Protein AF-A0A960VJ20-F1 (afdb_monomer_lite)

Foldseek 3Di:
DVVCLVCLVVCLVVVPDLVVVLVLLVCLQVLPQVCQVVLLSQQQDFDCSNCSNCPCCLQPPLLLSNLSNCPLPLVSLLVQLLPARGDLSSNLSSLSNVLLCCLQVVDPLVVSLVSLLVCLVPSPDLAADVSLQSSLVSCLLSLPVVCLVSNVVNVVSVSYDVVSPNVVNSVVSNPDDNVVSSVVSNVPSDHSNDSVVVCVVVDDDPPPPDDD

Sequence (212 aa):
LSEATKRIYDIIEYDNYQGHLYAMYLLAQFREPKSYPLLIELISFPGEIPHAILGDVLTEDLSRILASVCDYNLEPIKKLIETPHLNEYVRGAAQTAIVILVGSSLLPRSYAIDYFGSLFNGKLERCPSFAWDNLISSCCDLYPDELLLEIHQVFKENLVDPTFISFEDVKAILNEKKESHLFRLHQTAELIDDTVTEMEKWLPSSPSILSD

Radius of gyration: 18.24 Å; chains: 1; bounding box: 42×56×44 Å

Secondary structure (DSSP, 8-state):
-HHHHHTHHHHHH-TT--HHHHHHHHHHHTT-TTHHHHHHHHHT-STTHHHHHHTTHHHHTHHHHHHHHSTT--HHHHHHHH-TTS-HHHHHHHHHHHHHHHHTTSS-HHHHHHHHHHIIIIIS-SS-SHHHHHHHHHHHHT--GGGHHHHHHHHHTT-S-TTTS-HHHHHHHHTS-HHHHHHHHHHH---S--HHHHHHTTS---------

pLDDT: mean 91.68, std 11.79, range [44.97, 98.81]

Structure (mmCIF, N/CA/C/O backbone):
data_AF-A0A960VJ20-F1
#
_entry.id   AF-A0A960VJ20-F1
#
loop_
_atom_site.group_PDB
_atom_site.id
_atom_site.type_symbol
_atom_site.label_atom_id
_atom_site.label_alt_id
_atom_site.label_comp_id
_atom_site.label_asym_id
_atom_site.label_entity_id
_atom_site.label_seq_id
_atom_site.pdbx_PDB_ins_code
_atom_site.Cartn_x
_atom_site.Cartn_y
_atom_site.Cartn_z
_atom_site.occupancy
_atom_site.B_iso_or_equiv
_atom_site.auth_seq_id
_atom_site.auth_comp_id
_atom_site.auth_asym_id
_atom_site.auth_atom_id
_atom_site.pdbx_PDB_model_num
ATOM 1 N N . LEU A 1 1 ? 8.672 -1.872 -19.635 1.00 79.94 1 LEU A N 1
ATOM 2 C CA . LEU A 1 1 ? 8.775 -2.817 -18.498 1.00 79.94 1 LEU A CA 1
ATOM 3 C C . LEU A 1 1 ? 9.416 -4.148 -18.887 1.00 79.94 1 LEU A C 1
ATOM 5 O O . LEU A 1 1 ? 10.461 -4.428 -18.336 1.00 79.94 1 LEU A O 1
ATOM 9 N N . SER A 1 2 ? 8.914 -4.911 -19.873 1.00 79.56 2 SER A N 1
ATOM 10 C CA . SER A 1 2 ? 9.527 -6.211 -20.255 1.00 79.56 2 SER A CA 1
ATOM 11 C C . SER A 1 2 ? 11.036 -6.152 -20.557 1.00 79.56 2 SER A C 1
ATOM 13 O O . SER A 1 2 ? 11.778 -7.042 -20.157 1.00 79.56 2 SER A O 1
ATOM 15 N N . GLU A 1 3 ? 11.503 -5.095 -21.229 1.00 80.50 3 GLU A N 1
ATOM 16 C CA . GLU A 1 3 ? 12.938 -4.895 -21.477 1.00 80.50 3 GLU A CA 1
ATOM 17 C C . GLU A 1 3 ? 13.723 -4.602 -20.190 1.00 80.50 3 GLU A C 1
ATOM 19 O O . GLU A 1 3 ? 14.829 -5.100 -20.018 1.00 80.50 3 GLU A O 1
ATOM 24 N N . ALA A 1 4 ? 13.127 -3.849 -19.260 1.00 79.50 4 ALA A N 1
ATOM 25 C CA . ALA A 1 4 ? 13.749 -3.524 -17.980 1.00 79.50 4 ALA A CA 1
ATOM 26 C C . ALA A 1 4 ? 13.962 -4.784 -17.133 1.00 79.50 4 ALA A C 1
ATOM 28 O O . ALA A 1 4 ? 15.049 -4.991 -16.606 1.00 79.50 4 ALA A O 1
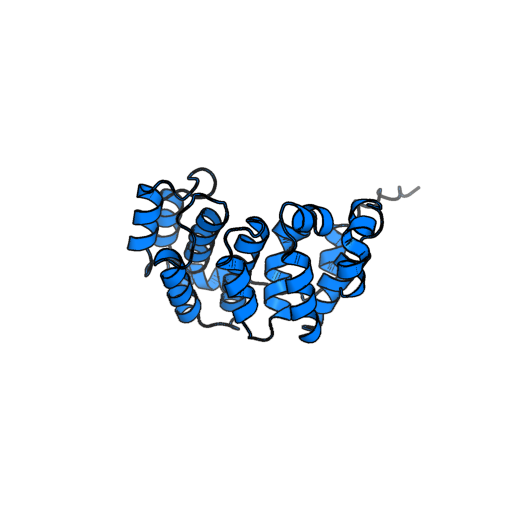ATOM 29 N N . THR A 1 5 ? 12.974 -5.683 -17.106 1.00 80.12 5 THR A N 1
ATOM 30 C CA . THR A 1 5 ? 13.088 -6.984 -16.435 1.00 80.12 5 THR A CA 1
ATOM 31 C C . THR A 1 5 ? 14.268 -7.809 -16.969 1.00 80.12 5 THR A C 1
ATOM 33 O O . THR A 1 5 ? 14.975 -8.458 -16.203 1.00 80.12 5 THR A O 1
ATOM 36 N N . LYS A 1 6 ? 14.522 -7.776 -18.285 1.00 83.00 6 LYS A N 1
ATOM 37 C CA . LYS A 1 6 ? 15.614 -8.538 -18.922 1.00 83.00 6 LYS A CA 1
ATOM 38 C C . LYS A 1 6 ? 16.994 -7.914 -18.724 1.00 83.00 6 LYS A C 1
ATOM 40 O O . LYS A 1 6 ? 17.993 -8.613 -18.871 1.00 83.00 6 LYS A O 1
ATOM 45 N N . ARG A 1 7 ? 17.052 -6.616 -18.431 1.00 82.50 7 ARG A N 1
ATOM 46 C CA . ARG A 1 7 ? 18.282 -5.812 -18.383 1.00 82.50 7 ARG A CA 1
ATOM 47 C C . ARG A 1 7 ? 18.544 -5.236 -16.996 1.00 82.50 7 ARG A C 1
ATOM 49 O O . ARG A 1 7 ? 19.117 -4.162 -16.869 1.00 82.50 7 ARG A O 1
ATOM 56 N N . ILE A 1 8 ? 18.120 -5.948 -15.954 1.00 80.50 8 ILE A N 1
ATOM 57 C CA . ILE A 1 8 ? 18.138 -5.425 -14.587 1.00 80.50 8 ILE A CA 1
ATOM 58 C C . ILE A 1 8 ? 19.549 -5.044 -14.121 1.00 80.50 8 ILE A C 1
ATOM 60 O O . ILE A 1 8 ? 19.732 -3.989 -13.528 1.00 80.50 8 ILE A O 1
ATOM 64 N N . TYR A 1 9 ? 20.556 -5.850 -14.468 1.00 78.75 9 TYR A N 1
ATOM 65 C CA . TYR A 1 9 ? 21.951 -5.571 -14.127 1.00 78.75 9 TYR A CA 1
ATOM 66 C C . TYR A 1 9 ? 22.506 -4.367 -14.891 1.00 78.75 9 TYR A C 1
ATOM 68 O O . TYR A 1 9 ? 23.187 -3.551 -14.285 1.00 78.75 9 TYR A O 1
ATOM 76 N N . ASP A 1 10 ? 22.141 -4.195 -16.167 1.00 75.50 10 ASP A N 1
ATOM 77 C CA . ASP A 1 10 ? 22.529 -3.011 -16.942 1.00 75.50 10 ASP A CA 1
ATOM 78 C C . ASP A 1 10 ? 21.927 -1.734 -16.340 1.00 75.50 10 ASP A C 1
ATOM 80 O O . ASP A 1 10 ? 22.584 -0.704 -16.309 1.00 75.50 10 ASP A O 1
ATOM 84 N N . ILE A 1 11 ? 20.672 -1.779 -15.880 1.00 77.25 11 ILE A N 1
ATOM 85 C CA . ILE A 1 11 ? 20.010 -0.616 -15.267 1.00 77.25 11 ILE A CA 1
ATOM 86 C C . ILE A 1 11 ? 20.732 -0.213 -13.982 1.00 77.25 11 ILE A C 1
ATOM 88 O O . ILE A 1 11 ? 20.977 0.968 -13.766 1.00 77.25 11 ILE A O 1
ATOM 92 N N . ILE A 1 12 ? 21.095 -1.198 -13.159 1.00 76.44 12 ILE A N 1
ATOM 93 C CA . ILE A 1 12 ? 21.805 -0.966 -11.897 1.00 76.44 12 ILE A CA 1
ATOM 94 C C . ILE A 1 12 ? 23.234 -0.460 -12.152 1.00 76.44 12 ILE A C 1
ATOM 96 O O . ILE A 1 12 ? 23.727 0.391 -11.421 1.00 76.44 12 ILE A O 1
ATOM 100 N N . GLU A 1 13 ? 23.920 -0.985 -13.170 1.00 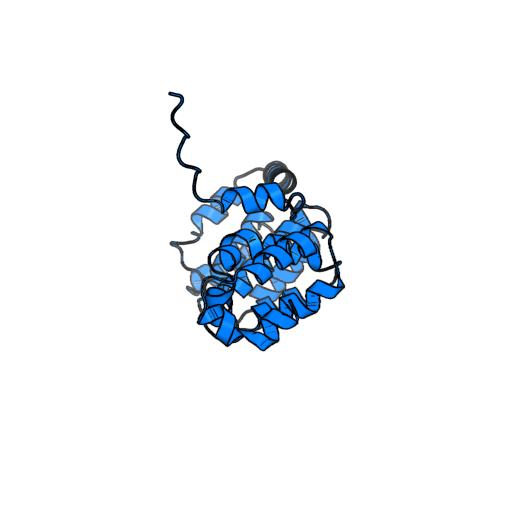68.62 13 GLU A N 1
ATOM 101 C CA . GLU A 1 13 ? 25.308 -0.621 -13.480 1.00 68.62 13 GLU A CA 1
ATOM 102 C C . GLU A 1 13 ? 25.418 0.728 -14.211 1.00 68.62 13 GLU A C 1
ATOM 104 O O . GLU A 1 13 ? 26.367 1.485 -13.998 1.00 68.62 13 GLU A O 1
ATOM 109 N N . TYR A 1 14 ? 24.435 1.055 -15.053 1.00 63.06 14 TYR A N 1
ATOM 110 C CA . TYR A 1 14 ? 24.380 2.284 -15.837 1.00 63.06 14 TYR A CA 1
ATOM 111 C C . TYR A 1 14 ? 23.247 3.192 -15.334 1.00 63.06 14 TYR A C 1
ATOM 113 O O . TYR A 1 14 ? 22.235 3.373 -16.014 1.00 63.06 14 TYR A O 1
ATOM 121 N N . ASP A 1 15 ? 23.482 3.829 -14.181 1.00 61.53 15 ASP A N 1
ATOM 122 C CA . ASP A 1 15 ? 22.609 4.762 -13.424 1.00 61.53 15 ASP A CA 1
ATOM 123 C C . ASP A 1 15 ? 21.972 5.918 -14.248 1.00 61.53 15 ASP A C 1
ATOM 125 O O . ASP A 1 15 ? 21.101 6.652 -13.796 1.00 61.53 15 ASP A O 1
ATOM 129 N N . ASN A 1 16 ? 22.358 6.079 -15.516 1.00 59.97 16 ASN A N 1
ATOM 130 C CA . ASN A 1 16 ? 21.821 7.103 -16.415 1.00 59.97 16 ASN A CA 1
ATOM 131 C C . ASN A 1 16 ? 20.575 6.665 -17.210 1.00 59.97 16 ASN A C 1
ATOM 133 O O . ASN A 1 16 ? 19.973 7.498 -17.891 1.00 59.97 16 ASN A O 1
ATOM 137 N N . TYR A 1 17 ? 20.187 5.382 -17.197 1.00 69.19 17 TYR A N 1
ATOM 138 C CA . TYR A 1 17 ? 18.990 4.923 -17.913 1.00 69.19 17 TYR A CA 1
ATOM 139 C C . TYR A 1 17 ? 17.783 4.790 -16.978 1.00 69.19 17 TYR A C 1
ATOM 141 O O . TYR A 1 17 ? 17.571 3.761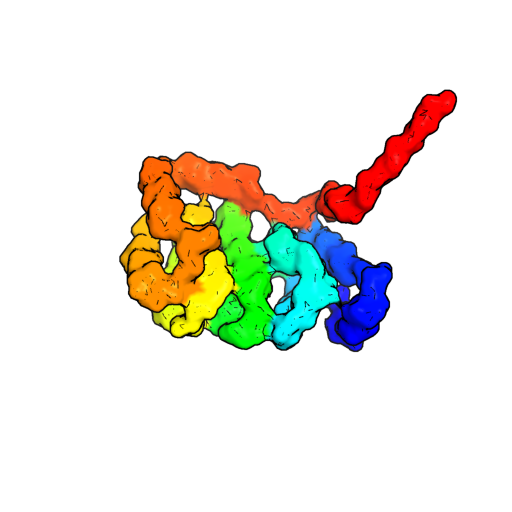 -16.348 1.00 69.19 17 TYR A O 1
ATOM 149 N N . GLN A 1 18 ? 16.933 5.817 -16.965 1.00 80.56 18 GLN A N 1
ATOM 150 C CA . GLN A 1 18 ? 15.704 5.861 -16.159 1.00 80.56 18 GLN A CA 1
ATOM 151 C C . GLN A 1 18 ? 14.427 5.556 -16.964 1.00 80.56 18 GLN A C 1
ATOM 153 O O . GLN A 1 18 ? 13.318 5.713 -16.461 1.00 80.56 18 GLN A O 1
ATOM 158 N N . GLY A 1 19 ? 14.548 5.118 -18.226 1.00 86.38 19 GLY A N 1
ATOM 159 C CA . GLY A 1 19 ? 13.421 4.940 -19.158 1.00 86.38 19 GLY A CA 1
ATOM 160 C C . GLY A 1 19 ? 12.290 4.038 -18.640 1.00 86.38 19 GLY A C 1
ATOM 161 O O . GLY A 1 19 ? 11.128 4.211 -19.011 1.00 86.38 19 GLY A O 1
ATOM 162 N N . HIS A 1 20 ? 12.607 3.079 -17.767 1.00 88.69 20 HIS A N 1
ATOM 163 C CA . HIS A 1 20 ? 11.618 2.227 -17.107 1.00 88.69 20 HIS A CA 1
ATOM 164 C C . HIS A 1 20 ? 10.739 2.996 -16.126 1.00 88.69 20 HIS A C 1
ATOM 166 O O . HIS A 1 20 ? 9.544 2.719 -16.098 1.00 88.69 20 HIS A O 1
ATOM 172 N N . LEU A 1 21 ? 11.284 3.976 -15.404 1.00 91.00 21 LEU A N 1
ATOM 173 C CA . LEU A 1 21 ? 10.517 4.828 -14.500 1.00 91.00 21 LEU A CA 1
ATOM 174 C C . LEU A 1 21 ? 9.508 5.662 -15.288 1.00 91.00 21 LEU A C 1
ATOM 176 O O . LEU A 1 21 ? 8.316 5.607 -14.998 1.00 91.00 21 LEU A O 1
ATOM 180 N N . TYR A 1 22 ? 9.938 6.301 -16.384 1.00 89.94 22 TYR A N 1
ATOM 181 C CA . TYR A 1 22 ? 9.021 7.025 -17.276 1.00 89.94 22 TYR A CA 1
ATOM 182 C C . TYR A 1 22 ? 7.895 6.128 -17.797 1.00 89.94 22 TYR A C 1
ATOM 184 O O . TYR A 1 22 ? 6.728 6.522 -17.824 1.00 89.94 22 TYR A O 1
ATOM 192 N N . ALA A 1 23 ? 8.231 4.894 -18.181 1.00 92.50 23 ALA A N 1
ATOM 193 C CA . ALA A 1 23 ? 7.233 3.927 -18.608 1.00 92.50 23 ALA A CA 1
ATOM 194 C C . ALA A 1 23 ? 6.249 3.567 -17.482 1.00 92.50 23 ALA A C 1
ATOM 196 O O . ALA A 1 23 ? 5.073 3.387 -17.775 1.00 92.50 23 ALA A O 1
ATOM 197 N N . MET A 1 24 ? 6.689 3.468 -16.222 1.00 94.94 24 MET A N 1
ATOM 198 C CA . MET A 1 24 ? 5.801 3.181 -15.088 1.00 94.94 24 MET A CA 1
ATOM 199 C C . MET A 1 24 ? 4.743 4.273 -14.907 1.00 94.94 24 MET A C 1
ATOM 201 O O . MET A 1 24 ? 3.562 3.935 -14.852 1.00 94.94 24 MET A O 1
ATOM 205 N N . TYR A 1 25 ? 5.130 5.553 -14.903 1.00 94.94 25 TYR A N 1
ATOM 206 C CA . TYR A 1 25 ? 4.167 6.657 -14.783 1.00 94.94 25 TYR A CA 1
ATOM 207 C C . TYR A 1 25 ? 3.204 6.717 -15.965 1.00 94.94 25 TYR A C 1
ATOM 209 O O . TYR A 1 25 ? 1.996 6.777 -15.759 1.00 94.94 25 TYR A O 1
ATOM 217 N N . LEU A 1 26 ? 3.704 6.608 -17.201 1.00 95.12 26 LEU A N 1
ATOM 218 C CA . LEU A 1 26 ? 2.842 6.639 -18.387 1.00 95.12 26 LEU A CA 1
ATOM 219 C C . LEU A 1 26 ? 1.835 5.480 -18.391 1.00 95.12 26 LEU A C 1
ATOM 221 O O . LEU A 1 26 ? 0.655 5.681 -18.671 1.00 95.12 26 LEU A O 1
ATOM 225 N N . LEU A 1 27 ? 2.281 4.262 -18.070 1.00 95.94 27 LEU A N 1
ATOM 226 C CA . LEU A 1 27 ? 1.402 3.090 -18.009 1.00 95.94 27 LEU A CA 1
ATOM 227 C C . LEU A 1 27 ? 0.384 3.208 -16.871 1.00 95.94 27 LEU A C 1
ATOM 229 O O . LEU A 1 27 ? -0.766 2.808 -17.056 1.00 95.94 27 LEU A O 1
ATOM 233 N N . ALA A 1 28 ? 0.784 3.794 -15.739 1.00 96.81 28 ALA A N 1
ATOM 234 C CA . ALA A 1 28 ? -0.123 4.134 -14.656 1.00 96.81 28 ALA A CA 1
ATOM 235 C C . ALA A 1 28 ? -1.163 5.157 -15.120 1.00 96.81 28 ALA A C 1
ATOM 237 O O . ALA A 1 28 ? -2.350 4.863 -15.013 1.00 96.81 28 ALA A O 1
ATOM 238 N N . GLN A 1 29 ? -0.758 6.273 -15.735 1.00 96.25 29 GLN A N 1
ATOM 239 C CA . GLN A 1 29 ? -1.661 7.296 -16.276 1.00 96.25 29 GLN A CA 1
ATOM 240 C C . GLN A 1 29 ? -2.684 6.736 -17.258 1.00 96.25 29 GLN A C 1
ATOM 242 O O . GLN A 1 29 ? -3.871 7.033 -17.152 1.00 96.25 29 GLN A O 1
ATOM 247 N N . PHE A 1 30 ? -2.258 5.875 -18.180 1.00 96.00 30 PHE A N 1
ATOM 248 C CA . PHE A 1 30 ? -3.174 5.237 -19.126 1.00 96.00 30 PHE A CA 1
ATOM 249 C C . PHE A 1 30 ? -3.949 4.052 -18.543 1.00 96.00 30 PHE A C 1
ATOM 251 O O . PHE A 1 30 ? -4.760 3.464 -19.259 1.00 96.00 30 PHE A O 1
ATOM 258 N N . ARG A 1 31 ? -3.719 3.701 -17.270 1.00 96.25 31 ARG A N 1
ATOM 259 C CA . ARG A 1 31 ? -4.337 2.556 -16.585 1.00 96.25 31 ARG A CA 1
ATOM 260 C C . ARG A 1 31 ? -4.170 1.257 -17.381 1.00 96.25 31 ARG A C 1
ATOM 262 O O . ARG A 1 31 ? -5.098 0.465 -17.464 1.00 96.25 31 ARG A O 1
ATOM 269 N N . GLU A 1 32 ? -3.011 1.054 -18.015 1.00 96.69 32 GLU A N 1
ATOM 270 C CA . GLU A 1 32 ? -2.787 -0.040 -18.973 1.00 96.69 32 GLU A CA 1
ATOM 271 C C . GLU A 1 32 ? -2.678 -1.398 -18.251 1.00 96.69 32 GLU A C 1
ATOM 273 O O . GLU A 1 32 ? -1.620 -1.692 -17.677 1.00 96.69 32 GLU A O 1
ATOM 278 N N . PRO A 1 33 ? -3.691 -2.286 -18.309 1.00 90.62 33 PRO A N 1
ATOM 279 C CA . PRO A 1 33 ? -3.710 -3.492 -17.477 1.00 90.62 33 PRO A CA 1
ATOM 280 C C . PRO A 1 33 ? -2.629 -4.507 -17.864 1.00 90.62 33 PRO A C 1
ATOM 282 O O . PRO A 1 33 ? -2.158 -5.278 -17.027 1.00 90.62 33 PRO A O 1
ATOM 285 N N . LYS A 1 34 ? -2.159 -4.500 -19.123 1.00 94.94 34 LYS A N 1
ATOM 286 C CA . LYS A 1 34 ? -1.064 -5.386 -19.563 1.00 94.94 34 LYS A CA 1
ATOM 287 C C . LYS A 1 34 ? 0.273 -5.027 -18.919 1.00 94.94 34 LYS A C 1
ATOM 289 O O . LYS A 1 34 ? 1.192 -5.845 -18.945 1.00 94.94 34 LYS A O 1
ATOM 294 N N . SER A 1 35 ? 0.398 -3.824 -18.354 1.00 94.94 35 SER A N 1
ATOM 295 C CA . SER A 1 35 ? 1.585 -3.428 -17.598 1.00 94.94 35 SER A CA 1
ATOM 296 C C . SER A 1 35 ? 1.664 -4.115 -16.239 1.00 94.94 35 SER A C 1
ATOM 298 O O . SER A 1 35 ? 2.768 -4.371 -15.764 1.00 94.94 35 SER A O 1
ATOM 300 N N . TYR A 1 36 ? 0.522 -4.475 -15.647 1.00 96.75 36 TYR A N 1
ATOM 301 C CA . TYR A 1 36 ? 0.453 -4.980 -14.285 1.00 96.75 36 TYR A CA 1
ATOM 302 C C . TYR A 1 36 ? 1.319 -6.221 -14.033 1.00 96.75 36 TYR A C 1
ATOM 304 O O . TYR A 1 36 ? 2.170 -6.156 -13.149 1.00 96.75 36 TYR A O 1
ATOM 312 N N . PRO A 1 37 ? 1.227 -7.319 -14.814 1.00 96.44 37 PRO A N 1
ATOM 313 C CA . PRO A 1 37 ? 2.094 -8.477 -14.591 1.00 96.44 37 PRO A CA 1
ATOM 314 C C . PRO A 1 37 ? 3.586 -8.151 -14.749 1.00 96.44 37 PRO A C 1
ATOM 316 O O . PRO A 1 37 ? 4.406 -8.721 -14.035 1.00 96.44 37 PRO A O 1
ATOM 319 N N . LEU A 1 38 ? 3.942 -7.215 -15.637 1.00 95.88 38 LEU A N 1
ATOM 320 C CA . LEU A 1 38 ? 5.333 -6.799 -15.845 1.00 95.88 38 LEU A CA 1
ATOM 321 C C . LEU A 1 38 ? 5.854 -5.954 -14.678 1.00 95.88 38 LEU A C 1
ATOM 323 O O . LEU A 1 38 ? 7.011 -6.092 -14.293 1.00 95.88 38 LEU A O 1
ATOM 327 N N . LEU A 1 39 ? 5.009 -5.084 -14.120 1.00 96.75 39 LEU A N 1
ATOM 328 C CA . LEU A 1 39 ? 5.329 -4.319 -12.919 1.00 96.75 39 LEU A CA 1
ATOM 329 C C . LEU A 1 39 ? 5.518 -5.254 -11.723 1.00 96.75 39 LEU A C 1
ATOM 331 O O . LEU A 1 39 ? 6.513 -5.130 -11.018 1.00 96.75 39 LEU A O 1
ATOM 335 N N . ILE A 1 40 ? 4.602 -6.211 -11.531 1.00 97.75 40 ILE A N 1
ATOM 336 C CA . ILE A 1 40 ? 4.692 -7.215 -10.465 1.00 97.75 40 ILE A CA 1
ATOM 337 C C . ILE A 1 40 ? 5.996 -8.004 -10.577 1.00 97.75 40 ILE A C 1
ATOM 339 O O . ILE A 1 40 ? 6.687 -8.164 -9.577 1.00 97.75 40 ILE A O 1
ATOM 343 N N . GLU A 1 41 ? 6.358 -8.467 -11.775 1.00 95.88 41 GLU A N 1
ATOM 344 C CA . GLU A 1 41 ? 7.623 -9.168 -12.010 1.00 95.88 41 GLU A CA 1
ATOM 345 C C . GLU A 1 41 ? 8.830 -8.303 -11.618 1.00 95.88 41 GLU A C 1
ATOM 347 O O . GLU A 1 41 ? 9.704 -8.764 -10.888 1.00 95.88 41 GLU A O 1
ATOM 352 N N . LEU A 1 42 ? 8.840 -7.036 -12.045 1.00 94.00 42 LEU A N 1
ATOM 353 C CA . LEU A 1 42 ? 9.931 -6.094 -11.809 1.00 94.00 42 LEU A CA 1
ATOM 354 C C . LEU A 1 42 ? 10.164 -5.808 -10.315 1.00 94.00 42 LEU A C 1
ATOM 356 O O . LEU A 1 42 ? 11.306 -5.803 -9.864 1.00 94.00 42 LEU A O 1
ATOM 360 N N . ILE A 1 43 ? 9.099 -5.602 -9.538 1.00 96.19 43 ILE A N 1
ATOM 361 C CA . ILE A 1 43 ? 9.206 -5.293 -8.099 1.00 96.19 43 ILE A CA 1
ATOM 362 C C . ILE A 1 43 ? 9.300 -6.544 -7.213 1.00 96.19 43 ILE A C 1
ATOM 364 O O . ILE A 1 43 ? 9.548 -6.428 -6.019 1.00 96.19 43 ILE A O 1
ATOM 368 N N . SER A 1 44 ? 9.120 -7.743 -7.781 1.00 96.62 44 SER A N 1
ATOM 369 C CA . SER A 1 44 ? 9.249 -9.018 -7.055 1.00 96.62 44 SER A CA 1
ATOM 370 C C . SER A 1 44 ? 10.670 -9.592 -7.074 1.00 96.62 44 SER A C 1
ATOM 372 O O . SER A 1 44 ? 10.881 -10.708 -6.594 1.00 96.62 44 SER A O 1
ATOM 374 N N . PHE A 1 45 ? 11.648 -8.880 -7.645 1.00 94.75 45 PHE A N 1
ATOM 375 C CA . PHE A 1 45 ? 13.042 -9.314 -7.579 1.00 94.75 45 PHE A CA 1
ATOM 376 C C . PHE A 1 45 ? 13.533 -9.372 -6.121 1.00 94.75 45 PHE A C 1
ATOM 378 O O . PHE A 1 45 ? 13.118 -8.562 -5.291 1.00 94.75 45 PHE A O 1
ATOM 385 N N . PRO A 1 46 ? 14.406 -10.338 -5.784 1.00 92.19 46 PRO A N 1
ATOM 386 C CA . PRO A 1 46 ? 14.831 -10.559 -4.408 1.00 92.19 46 PRO A CA 1
ATOM 387 C C . PRO A 1 46 ? 15.765 -9.456 -3.891 1.00 92.19 46 PRO A C 1
ATOM 389 O O . PRO A 1 46 ? 16.528 -8.855 -4.650 1.00 92.19 46 PRO A O 1
ATOM 392 N N . GLY A 1 47 ? 15.771 -9.277 -2.568 1.00 91.19 47 GLY A N 1
ATOM 393 C CA . GLY A 1 47 ? 16.699 -8.390 -1.864 1.00 91.19 47 GLY A CA 1
ATOM 394 C C . GLY A 1 47 ? 16.500 -6.914 -2.211 1.00 91.19 47 GLY A C 1
ATOM 395 O O . GLY A 1 47 ? 15.372 -6.446 -2.342 1.00 91.19 47 GLY A O 1
ATOM 396 N N . GLU A 1 48 ? 17.609 -6.196 -2.383 1.00 91.44 48 GLU A N 1
ATOM 397 C CA . GLU A 1 48 ? 17.623 -4.747 -2.637 1.00 91.44 48 GLU A CA 1
ATOM 398 C C . GLU A 1 48 ? 17.453 -4.369 -4.108 1.00 91.44 48 GLU A C 1
ATOM 400 O O . GLU A 1 48 ? 17.511 -3.192 -4.455 1.00 91.44 48 GLU A O 1
ATOM 405 N N . ILE A 1 49 ? 17.229 -5.346 -4.994 1.00 92.25 49 ILE A N 1
ATOM 406 C CA . ILE A 1 49 ? 17.058 -5.069 -6.421 1.00 92.25 49 ILE A CA 1
ATOM 407 C C . ILE A 1 49 ? 15.927 -4.057 -6.657 1.00 92.25 49 ILE A C 1
ATOM 409 O O . ILE A 1 49 ? 16.215 -3.070 -7.328 1.00 92.25 49 ILE A O 1
ATOM 413 N N . PRO A 1 50 ? 14.702 -4.209 -6.097 1.00 93.88 50 PRO A N 1
ATOM 414 C CA . PRO A 1 50 ? 13.639 -3.219 -6.269 1.00 93.88 50 PRO A CA 1
ATOM 415 C C . PRO A 1 50 ? 14.061 -1.804 -5.868 1.00 93.88 50 PRO A C 1
ATOM 417 O O . PRO A 1 50 ? 13.746 -0.862 -6.586 1.00 93.88 50 PRO A O 1
ATOM 420 N N . HIS A 1 51 ? 14.815 -1.648 -4.777 1.00 91.94 51 HIS A N 1
ATOM 421 C CA . HIS A 1 51 ? 15.334 -0.344 -4.367 1.00 91.94 51 HIS A CA 1
ATOM 422 C C . HIS A 1 51 ? 16.354 0.197 -5.374 1.00 91.94 51 HIS A C 1
ATOM 424 O O . HIS A 1 51 ? 16.231 1.334 -5.814 1.00 91.94 51 HIS A O 1
ATOM 430 N N . ALA A 1 52 ? 17.293 -0.634 -5.829 1.00 90.25 52 ALA A N 1
ATOM 431 C CA . ALA A 1 52 ? 18.300 -0.234 -6.808 1.00 90.25 52 ALA A CA 1
ATOM 432 C C . ALA A 1 52 ? 17.706 0.196 -8.163 1.00 90.25 52 ALA A C 1
ATOM 434 O O . ALA A 1 52 ? 18.297 1.022 -8.849 1.00 90.25 52 ALA A O 1
ATOM 435 N N . ILE A 1 53 ? 16.554 -0.356 -8.565 1.00 90.25 53 ILE A N 1
ATOM 436 C CA . ILE A 1 53 ? 15.927 -0.022 -9.853 1.00 90.25 53 ILE A CA 1
ATOM 437 C C . ILE A 1 53 ? 14.885 1.097 -9.766 1.00 90.25 53 ILE A C 1
ATOM 439 O O . ILE A 1 53 ? 14.697 1.804 -10.756 1.00 90.25 53 ILE A O 1
ATOM 443 N N . LEU A 1 54 ? 14.169 1.234 -8.646 1.00 91.75 54 LEU A N 1
ATOM 444 C CA . LEU A 1 54 ? 13.110 2.236 -8.488 1.00 91.75 54 LEU A CA 1
ATOM 445 C C . LEU A 1 54 ? 13.605 3.499 -7.775 1.00 91.75 54 LEU A C 1
ATOM 447 O O . LEU A 1 54 ? 13.012 4.556 -7.977 1.00 91.75 54 LEU A O 1
ATOM 451 N N . GLY A 1 55 ? 14.661 3.406 -6.963 1.00 91.19 55 GLY A N 1
ATOM 452 C CA . GLY A 1 55 ? 15.094 4.500 -6.098 1.00 91.19 55 GLY A CA 1
ATOM 453 C C . GLY A 1 55 ? 13.930 5.006 -5.247 1.00 91.19 55 GLY A C 1
ATOM 454 O O . GLY A 1 55 ? 13.179 4.210 -4.678 1.00 91.19 55 GLY A O 1
ATOM 455 N N . ASP A 1 56 ? 13.734 6.321 -5.241 1.00 91.25 56 ASP A N 1
ATOM 456 C CA . ASP A 1 56 ? 12.689 6.991 -4.460 1.00 91.25 56 ASP A CA 1
ATOM 457 C C . ASP A 1 56 ? 11.264 6.601 -4.894 1.00 91.25 56 ASP A C 1
ATOM 459 O O . ASP A 1 56 ? 10.357 6.553 -4.063 1.00 91.25 56 ASP A O 1
ATOM 463 N N . VAL A 1 57 ? 11.059 6.180 -6.155 1.00 93.88 57 VAL A N 1
ATOM 464 C CA . VAL A 1 57 ? 9.748 5.691 -6.640 1.00 93.88 57 VAL A CA 1
ATOM 465 C C . VAL A 1 57 ? 9.226 4.551 -5.782 1.00 93.88 57 VAL A C 1
ATOM 467 O O . VAL A 1 57 ? 8.015 4.424 -5.606 1.00 93.88 57 VAL A O 1
ATOM 470 N N . LEU A 1 58 ? 10.125 3.714 -5.254 1.00 95.62 58 LEU A N 1
ATOM 471 C CA . LEU A 1 58 ? 9.762 2.570 -4.427 1.00 95.62 58 LEU A CA 1
ATOM 472 C C . LEU A 1 58 ? 8.915 2.995 -3.222 1.00 95.62 58 LEU A C 1
ATOM 474 O O . LEU A 1 58 ? 7.942 2.318 -2.893 1.00 95.62 58 LEU A O 1
ATOM 478 N N . THR A 1 59 ? 9.282 4.106 -2.588 1.00 92.94 59 THR A N 1
ATOM 479 C CA . THR A 1 59 ? 8.650 4.604 -1.363 1.00 92.94 59 THR A CA 1
ATOM 480 C C . THR A 1 59 ? 7.662 5.736 -1.614 1.00 92.94 59 THR A C 1
ATOM 482 O O . THR A 1 59 ? 6.714 5.874 -0.846 1.00 92.94 59 THR A O 1
ATOM 485 N N . GLU A 1 60 ? 7.847 6.526 -2.673 1.00 91.88 60 GLU A N 1
ATOM 486 C CA . GLU A 1 60 ? 7.041 7.724 -2.930 1.00 91.88 60 GLU A CA 1
ATOM 487 C C . GLU A 1 60 ? 5.801 7.447 -3.791 1.00 91.88 60 GLU A C 1
ATOM 489 O O . GLU A 1 60 ? 4.707 7.891 -3.446 1.00 91.88 60 GLU A O 1
ATOM 494 N N . ASP A 1 61 ? 5.933 6.676 -4.877 1.00 95.69 61 ASP A N 1
ATOM 495 C CA . ASP A 1 61 ? 4.881 6.589 -5.906 1.00 95.69 61 ASP A CA 1
ATOM 496 C C . ASP A 1 61 ? 4.461 5.164 -6.285 1.00 95.69 61 ASP A C 1
ATOM 498 O O . ASP A 1 61 ? 3.428 4.976 -6.938 1.00 95.69 61 ASP A O 1
ATOM 502 N N . LEU A 1 62 ? 5.202 4.129 -5.870 1.00 97.75 62 LEU A N 1
ATOM 503 C CA . LEU A 1 62 ? 4.892 2.745 -6.237 1.00 97.75 62 LEU A CA 1
ATOM 504 C C . LEU A 1 62 ? 3.466 2.341 -5.835 1.00 97.75 62 LEU A C 1
ATOM 506 O O . LEU A 1 62 ? 2.803 1.616 -6.577 1.00 97.75 62 LEU A O 1
ATOM 510 N N . SER A 1 63 ? 2.970 2.826 -4.697 1.00 98.12 63 SER A N 1
ATOM 511 C CA . SER A 1 63 ? 1.606 2.566 -4.224 1.00 98.12 63 SER A CA 1
ATOM 512 C C . SER A 1 63 ? 0.545 3.109 -5.193 1.00 98.12 63 SER A C 1
ATOM 514 O O . SER A 1 63 ? -0.380 2.384 -5.571 1.00 98.12 63 SER A O 1
ATOM 516 N N . ARG A 1 64 ? 0.716 4.349 -5.673 1.00 97.69 64 ARG A N 1
ATOM 517 C CA . ARG A 1 64 ? -0.160 5.005 -6.659 1.00 97.69 64 ARG A CA 1
ATOM 518 C C . ARG A 1 64 ? -0.071 4.332 -8.021 1.00 97.69 64 ARG A C 1
ATOM 520 O O . ARG A 1 64 ? -1.096 4.119 -8.671 1.00 97.69 64 ARG A O 1
ATOM 527 N N . ILE A 1 65 ? 1.133 3.943 -8.439 1.00 97.94 65 ILE A N 1
ATOM 528 C CA . ILE A 1 65 ? 1.365 3.205 -9.685 1.00 97.94 65 ILE A CA 1
ATOM 529 C C . ILE A 1 65 ? 0.654 1.845 -9.631 1.00 97.94 65 ILE A C 1
ATOM 531 O O . ILE A 1 65 ? -0.103 1.526 -10.546 1.00 97.94 65 ILE A O 1
ATOM 535 N N . LEU A 1 66 ? 0.820 1.077 -8.547 1.00 98.31 66 LEU A N 1
ATOM 536 C CA . LEU A 1 66 ? 0.142 -0.209 -8.339 1.00 98.31 66 LEU A CA 1
ATOM 537 C C . LEU A 1 66 ? -1.381 -0.063 -8.362 1.00 98.31 66 LEU A C 1
ATOM 539 O O . LEU A 1 66 ? -2.043 -0.806 -9.087 1.00 98.31 66 LEU A O 1
ATOM 543 N N . ALA A 1 67 ? -1.927 0.901 -7.616 1.00 98.12 67 ALA A N 1
ATOM 544 C CA . ALA A 1 67 ? -3.362 1.180 -7.594 1.00 98.12 67 ALA A CA 1
ATOM 545 C C . ALA A 1 67 ? -3.897 1.575 -8.982 1.00 98.12 67 ALA A C 1
ATOM 547 O O . ALA A 1 67 ? -5.013 1.213 -9.347 1.00 98.12 67 ALA A O 1
ATOM 548 N N . SER A 1 68 ? -3.088 2.273 -9.783 1.00 98.06 68 SER A N 1
ATOM 549 C CA . SER A 1 68 ? -3.467 2.702 -11.132 1.00 98.06 68 SER A CA 1
ATOM 550 C C . SER A 1 68 ? -3.530 1.538 -12.126 1.00 98.06 68 SER A C 1
ATOM 552 O O . SER A 1 68 ? -4.392 1.526 -12.998 1.00 98.06 68 SER A O 1
ATOM 554 N N . VAL A 1 69 ? -2.639 0.547 -12.030 1.00 97.50 69 VAL A N 1
ATOM 555 C CA . VAL A 1 69 ? -2.547 -0.519 -13.049 1.00 97.50 69 VAL A CA 1
ATOM 556 C C . VAL A 1 69 ? -3.218 -1.835 -12.653 1.00 97.50 69 VAL A C 1
ATOM 558 O O . VAL A 1 69 ? -3.314 -2.726 -13.492 1.00 97.50 69 VAL A O 1
ATOM 561 N N . CYS A 1 70 ? -3.682 -1.995 -11.408 1.00 96.56 70 CYS A N 1
ATOM 562 C CA . CYS A 1 70 ? -4.163 -3.292 -10.921 1.00 96.56 70 CYS A CA 1
ATOM 563 C C . CYS A 1 70 ? -5.470 -3.782 -11.567 1.00 96.56 70 CYS A C 1
ATOM 565 O O . CYS A 1 70 ? -5.795 -4.957 -11.420 1.00 96.56 70 CYS A O 1
ATOM 567 N N . ASP A 1 71 ? -6.224 -2.905 -12.243 1.00 92.88 71 ASP A N 1
ATOM 568 C CA . ASP A 1 71 ? -7.471 -3.229 -12.960 1.00 92.88 71 ASP A CA 1
ATOM 569 C C . ASP A 1 71 ? -8.428 -4.109 -12.131 1.00 92.88 71 ASP A C 1
ATOM 571 O O . ASP A 1 71 ? -8.861 -5.184 -12.543 1.00 92.88 71 ASP A O 1
ATOM 575 N N . TYR A 1 72 ? -8.686 -3.687 -10.887 1.00 89.81 72 TYR A N 1
ATOM 576 C CA . TYR A 1 72 ? -9.513 -4.393 -9.893 1.00 89.81 72 TYR A CA 1
ATOM 577 C C . TYR A 1 72 ? -9.043 -5.809 -9.495 1.00 89.81 72 TYR A C 1
ATOM 579 O O . TYR A 1 72 ? -9.651 -6.441 -8.627 1.00 89.81 72 TYR A O 1
ATOM 587 N N . ASN A 1 73 ? -7.945 -6.315 -10.060 1.00 96.56 73 ASN A N 1
ATOM 588 C CA . ASN A 1 73 ? -7.351 -7.590 -9.689 1.00 96.56 73 ASN A CA 1
ATOM 589 C C . ASN A 1 73 ? -6.362 -7.402 -8.533 1.00 96.56 73 ASN A C 1
ATOM 591 O O . ASN A 1 73 ? -5.191 -7.097 -8.733 1.00 96.56 73 ASN A O 1
ATOM 595 N N . LEU A 1 74 ? -6.828 -7.632 -7.307 1.00 97.88 74 LEU A N 1
ATOM 596 C CA . LEU A 1 74 ? -6.001 -7.479 -6.109 1.00 97.88 74 LEU A CA 1
ATOM 597 C C . LEU A 1 74 ? -5.058 -8.656 -5.839 1.00 97.88 74 LEU A C 1
ATOM 599 O O . LEU A 1 74 ? -4.183 -8.530 -4.988 1.00 97.88 74 LEU A O 1
ATOM 603 N N . GLU A 1 75 ? -5.216 -9.800 -6.507 1.00 98.12 75 GLU A N 1
ATOM 604 C CA . GLU A 1 75 ? -4.466 -11.013 -6.153 1.00 98.12 75 GLU A CA 1
ATOM 605 C C . GLU A 1 75 ? -2.938 -10.835 -6.226 1.00 98.12 75 GLU A C 1
ATOM 607 O O . GLU A 1 75 ? -2.254 -11.263 -5.292 1.00 98.12 75 GLU A O 1
ATOM 612 N N . PRO A 1 76 ? -2.360 -10.153 -7.237 1.00 98.38 76 PRO A N 1
ATOM 613 C CA . PRO A 1 76 ? -0.925 -9.892 -7.238 1.00 98.38 76 PRO A CA 1
ATOM 614 C C . PRO A 1 76 ? -0.490 -8.939 -6.117 1.00 98.38 76 PRO A C 1
ATOM 616 O O . PRO A 1 76 ? 0.522 -9.210 -5.479 1.00 98.38 76 PRO A O 1
ATOM 619 N N . ILE A 1 77 ? -1.269 -7.892 -5.808 1.00 98.50 77 ILE A N 1
ATOM 620 C CA . ILE A 1 77 ? -1.016 -7.004 -4.654 1.00 98.50 77 ILE A CA 1
ATOM 621 C C . ILE A 1 77 ? -1.006 -7.805 -3.349 1.00 98.50 77 ILE A C 1
ATOM 623 O O . ILE A 1 77 ? -0.071 -7.681 -2.562 1.00 98.50 77 ILE A O 1
ATOM 627 N N . LYS A 1 78 ? -1.996 -8.677 -3.128 1.00 98.56 78 LYS A N 1
ATOM 628 C CA . LYS A 1 78 ? -2.046 -9.513 -1.922 1.00 98.56 78 LYS A CA 1
ATOM 629 C C . LYS A 1 78 ? -0.827 -10.415 -1.818 1.00 98.56 78 LYS A C 1
ATOM 631 O O . LYS A 1 78 ? -0.193 -10.478 -0.771 1.00 98.56 78 LYS A O 1
ATOM 636 N N . LYS A 1 79 ? -0.446 -11.051 -2.929 1.00 98.12 79 LYS A N 1
ATOM 637 C CA . LYS A 1 79 ? 0.737 -11.909 -2.981 1.00 98.12 79 LYS A CA 1
ATOM 638 C C . LYS A 1 79 ? 2.018 -11.151 -2.628 1.00 98.12 79 LYS A C 1
ATOM 640 O O . LYS A 1 79 ? 2.858 -11.726 -1.941 1.00 98.12 79 LYS A O 1
ATOM 645 N N . LEU A 1 80 ? 2.170 -9.892 -3.054 1.00 98.19 80 LEU A N 1
ATOM 646 C CA . LEU A 1 80 ? 3.309 -9.066 -2.641 1.00 98.19 80 LEU A CA 1
ATOM 647 C C . LEU A 1 80 ? 3.343 -8.928 -1.116 1.00 98.19 80 LEU A C 1
ATOM 649 O O . LEU A 1 80 ? 4.343 -9.276 -0.501 1.00 98.19 80 LEU A O 1
ATOM 653 N N . ILE A 1 81 ? 2.232 -8.501 -0.510 1.00 98.31 81 ILE A N 1
ATOM 654 C CA . ILE A 1 81 ? 2.117 -8.257 0.938 1.00 98.31 81 ILE A CA 1
ATOM 655 C C . ILE A 1 81 ? 2.437 -9.523 1.751 1.00 98.31 81 ILE A C 1
ATOM 657 O O . ILE A 1 81 ? 3.201 -9.472 2.721 1.00 98.31 81 ILE A O 1
ATOM 661 N N . GLU A 1 82 ? 1.848 -10.650 1.340 1.00 97.38 82 GLU A N 1
ATOM 662 C CA . GLU A 1 82 ? 1.897 -11.939 2.039 1.00 97.38 82 GLU A CA 1
ATOM 663 C C . GLU A 1 82 ? 3.238 -12.685 1.852 1.00 97.38 82 GLU A C 1
ATOM 665 O O . GLU A 1 82 ? 3.494 -13.647 2.570 1.00 97.38 82 GLU A O 1
ATOM 670 N N . THR A 1 83 ? 4.117 -12.268 0.926 1.00 96.50 83 THR A N 1
ATOM 671 C CA . THR A 1 83 ? 5.404 -12.951 0.676 1.00 96.50 83 THR A CA 1
ATOM 672 C C . THR A 1 83 ? 6.512 -12.393 1.583 1.00 96.50 83 THR A C 1
ATOM 674 O O . THR A 1 83 ? 6.990 -11.285 1.331 1.00 96.50 83 THR A O 1
ATOM 677 N N . PRO A 1 84 ? 7.001 -13.138 2.597 1.00 91.50 84 PRO A N 1
ATOM 678 C CA . PRO A 1 84 ? 7.852 -12.552 3.637 1.00 91.50 84 PRO A CA 1
ATOM 679 C C . PRO A 1 84 ? 9.240 -12.110 3.160 1.00 91.50 84 PRO A C 1
ATOM 681 O O . PRO A 1 84 ? 9.793 -11.147 3.678 1.00 91.50 84 PRO A O 1
ATOM 684 N N . HIS A 1 85 ? 9.793 -12.786 2.149 1.00 89.94 85 HIS A N 1
ATOM 685 C CA . HIS A 1 85 ? 11.142 -12.521 1.632 1.00 89.94 85 HIS A CA 1
ATOM 686 C C . HIS A 1 85 ? 11.215 -11.395 0.588 1.00 89.94 85 HIS A C 1
ATOM 688 O O . HIS A 1 85 ? 12.300 -11.120 0.076 1.00 89.94 85 HIS A O 1
ATOM 694 N N . LEU A 1 86 ? 10.083 -10.785 0.220 1.00 95.25 86 LEU A N 1
ATOM 695 C CA . LEU A 1 86 ? 10.099 -9.611 -0.651 1.00 95.25 86 LEU A CA 1
ATOM 696 C C . LEU A 1 86 ? 10.543 -8.373 0.124 1.00 95.25 86 LEU A C 1
ATOM 698 O O . LEU A 1 86 ? 10.317 -8.275 1.331 1.00 95.25 86 LEU A O 1
ATOM 702 N N . ASN A 1 87 ? 11.134 -7.425 -0.603 1.00 95.56 87 ASN A N 1
ATOM 703 C CA . ASN A 1 87 ? 11.538 -6.134 -0.063 1.00 95.56 87 ASN A CA 1
ATOM 704 C C . ASN A 1 87 ? 10.371 -5.482 0.704 1.00 95.56 87 ASN A C 1
ATOM 706 O O . ASN A 1 87 ? 9.241 -5.407 0.212 1.00 95.56 87 ASN A O 1
ATOM 710 N N . GLU A 1 88 ? 10.635 -5.042 1.930 1.00 94.50 88 GLU A N 1
ATOM 711 C CA . GLU A 1 88 ? 9.590 -4.593 2.847 1.00 94.50 88 GLU A CA 1
ATOM 712 C C . GLU A 1 88 ? 8.884 -3.311 2.386 1.00 94.50 88 GLU A C 1
ATOM 714 O O . GLU A 1 88 ? 7.683 -3.170 2.617 1.00 94.50 88 GLU A O 1
ATOM 719 N N . TYR A 1 89 ? 9.565 -2.443 1.630 1.00 96.44 89 TYR A N 1
ATOM 720 C CA . TYR A 1 89 ? 8.952 -1.258 1.028 1.00 96.44 89 TYR A CA 1
ATOM 721 C C . TYR A 1 89 ? 8.003 -1.617 -0.117 1.00 96.44 89 TYR A C 1
ATOM 723 O O . TYR A 1 89 ? 6.952 -0.997 -0.249 1.00 96.44 89 TYR A O 1
ATOM 731 N N . VAL A 1 90 ? 8.289 -2.673 -0.893 1.00 98.19 90 VAL A N 1
ATOM 732 C CA . VAL A 1 90 ? 7.331 -3.202 -1.886 1.00 98.19 90 VAL A CA 1
ATOM 733 C C . VAL A 1 90 ? 6.067 -3.704 -1.185 1.00 98.19 90 VAL A C 1
ATOM 735 O O . VAL A 1 90 ? 4.950 -3.442 -1.635 1.00 98.19 90 VAL A O 1
ATOM 738 N N . ARG A 1 91 ? 6.235 -4.412 -0.062 1.00 98.06 91 ARG A N 1
ATOM 739 C CA . ARG A 1 91 ? 5.122 -4.940 0.743 1.00 98.06 91 ARG A CA 1
ATOM 740 C C . ARG A 1 91 ? 4.285 -3.806 1.339 1.00 98.06 91 ARG A C 1
ATOM 742 O O . ARG A 1 91 ? 3.059 -3.866 1.255 1.00 98.06 91 ARG A O 1
ATOM 749 N N . GLY A 1 92 ? 4.933 -2.768 1.871 1.00 97.94 92 GLY A N 1
ATOM 750 C CA . GLY A 1 92 ? 4.277 -1.554 2.359 1.00 97.94 92 GLY A CA 1
ATOM 751 C C . GLY A 1 92 ? 3.530 -0.810 1.249 1.00 97.94 92 GLY A C 1
ATOM 752 O O . GLY A 1 92 ? 2.325 -0.594 1.351 1.00 97.94 92 GLY A O 1
ATOM 753 N N . ALA A 1 93 ? 4.188 -0.535 0.119 1.00 98.44 93 ALA A N 1
ATOM 754 C CA . ALA A 1 93 ? 3.566 0.120 -1.033 1.00 98.44 93 ALA A CA 1
ATOM 755 C C . ALA A 1 93 ? 2.327 -0.637 -1.544 1.00 98.44 93 ALA A C 1
ATOM 757 O O . ALA A 1 93 ? 1.338 -0.017 -1.933 1.00 98.44 93 ALA A O 1
ATOM 758 N N . ALA A 1 94 ? 2.340 -1.973 -1.502 1.00 98.69 94 ALA A N 1
ATOM 759 C CA . ALA A 1 94 ? 1.191 -2.799 -1.859 1.00 98.69 94 ALA A CA 1
ATOM 760 C C . ALA A 1 94 ? 0.015 -2.668 -0.866 1.00 98.69 94 ALA A C 1
ATOM 762 O O . ALA A 1 94 ? -1.140 -2.674 -1.295 1.00 98.69 94 ALA A O 1
ATOM 763 N N . GLN A 1 95 ? 0.269 -2.507 0.439 1.00 98.69 95 GLN A N 1
ATOM 764 C CA . GLN A 1 95 ? -0.780 -2.196 1.425 1.00 98.69 95 GLN A CA 1
ATOM 765 C C . GLN A 1 95 ? -1.353 -0.792 1.185 1.00 98.69 95 GLN A C 1
ATOM 767 O O . GLN A 1 95 ? -2.571 -0.629 1.106 1.00 98.69 95 GLN A O 1
ATOM 772 N N . THR A 1 96 ? -0.490 0.202 0.964 1.00 98.69 96 THR A N 1
ATOM 773 C CA . THR A 1 96 ? -0.899 1.584 0.677 1.00 98.69 96 THR A CA 1
ATOM 774 C C . THR A 1 96 ? -1.669 1.685 -0.644 1.00 98.69 96 THR A C 1
ATOM 776 O O . THR A 1 96 ? -2.616 2.458 -0.750 1.00 98.69 96 THR A O 1
ATOM 779 N N . ALA A 1 97 ? -1.363 0.846 -1.640 1.00 98.69 97 ALA A N 1
ATOM 780 C CA . ALA A 1 97 ? -2.155 0.753 -2.867 1.00 98.69 97 ALA A CA 1
ATOM 781 C C . ALA A 1 97 ? -3.622 0.370 -2.585 1.00 98.69 97 ALA A C 1
ATOM 783 O O . ALA A 1 97 ? -4.529 0.915 -3.209 1.00 98.69 97 ALA A O 1
ATOM 784 N N . ILE A 1 98 ? -3.881 -0.516 -1.614 1.00 98.75 98 ILE A N 1
ATOM 785 C CA . ILE A 1 98 ? -5.249 -0.859 -1.186 1.00 98.75 98 ILE A CA 1
ATOM 786 C C . ILE A 1 98 ? -5.937 0.359 -0.557 1.00 98.75 98 ILE A C 1
ATOM 788 O O . ILE A 1 98 ? -7.102 0.617 -0.860 1.00 98.75 98 ILE A O 1
ATOM 792 N N . VAL A 1 99 ? -5.224 1.128 0.272 1.00 98.75 99 VAL A N 1
ATOM 793 C CA . VAL A 1 99 ? -5.733 2.377 0.866 1.00 98.75 99 VAL A CA 1
ATOM 794 C C . VAL A 1 99 ? -6.109 3.385 -0.222 1.00 98.75 99 VAL A C 1
ATOM 796 O O . VAL A 1 99 ? -7.211 3.933 -0.188 1.00 98.75 99 VAL A O 1
ATOM 799 N N . ILE A 1 100 ? -5.250 3.568 -1.230 1.00 98.62 100 ILE A N 1
ATOM 800 C CA . ILE A 1 100 ? -5.511 4.449 -2.378 1.00 98.62 100 ILE A CA 1
ATOM 801 C C . ILE A 1 100 ? -6.756 3.989 -3.136 1.00 98.62 100 ILE A C 1
ATOM 803 O O . ILE A 1 100 ? -7.621 4.806 -3.423 1.00 98.62 100 ILE A O 1
ATOM 807 N N . LEU A 1 101 ? -6.918 2.688 -3.396 1.00 98.56 101 LEU A N 1
ATOM 808 C CA . LEU A 1 101 ? -8.123 2.173 -4.056 1.00 98.56 101 LEU A CA 1
ATOM 809 C C . LEU A 1 101 ? -9.401 2.460 -3.253 1.00 98.56 101 LEU A C 1
ATOM 811 O O . LEU A 1 101 ? -10.438 2.756 -3.851 1.00 98.56 101 LEU A O 1
ATOM 815 N N . VAL A 1 102 ? -9.347 2.405 -1.918 1.00 98.56 102 VAL A N 1
ATOM 816 C CA . VAL A 1 102 ? -10.479 2.805 -1.065 1.00 98.56 102 VAL A CA 1
ATOM 817 C C . VAL A 1 102 ? -10.735 4.308 -1.160 1.00 98.56 102 VAL A C 1
ATOM 819 O O . VAL A 1 102 ? -11.871 4.722 -1.400 1.00 98.56 102 VAL A O 1
ATOM 822 N N . GLY A 1 103 ? -9.694 5.129 -1.020 1.00 98.38 103 GLY A N 1
ATOM 823 C CA . GLY A 1 103 ? -9.807 6.583 -1.107 1.00 98.38 103 GLY A CA 1
ATOM 824 C C . GLY A 1 103 ? -10.288 7.068 -2.479 1.00 98.38 103 GLY A C 1
ATOM 825 O O . GLY A 1 103 ? -11.125 7.962 -2.560 1.00 98.38 103 GLY A O 1
ATOM 826 N N . SER A 1 104 ? -9.894 6.401 -3.562 1.00 97.25 104 SER A N 1
ATOM 827 C CA . SER A 1 104 ? -10.380 6.671 -4.920 1.00 97.25 104 SER A CA 1
ATOM 828 C C . SER A 1 104 ? -11.743 6.026 -5.225 1.00 97.25 104 SER A C 1
ATOM 830 O O . SER A 1 104 ? -12.198 6.059 -6.365 1.00 97.25 104 SER A O 1
ATOM 832 N N . SER A 1 105 ? -12.426 5.448 -4.228 1.00 96.94 105 SER A N 1
ATOM 833 C CA . SER A 1 105 ? -13.745 4.800 -4.365 1.00 96.94 105 SER A CA 1
ATOM 834 C C . SER A 1 105 ? -13.790 3.625 -5.358 1.00 96.94 105 SER A C 1
ATOM 836 O O . SER A 1 105 ? -14.855 3.277 -5.867 1.00 96.94 105 SER A O 1
ATOM 838 N N . LEU A 1 106 ? -12.645 2.988 -5.615 1.00 97.00 106 LEU A N 1
ATOM 839 C CA . LEU A 1 106 ? -12.510 1.801 -6.468 1.00 97.00 106 LEU A CA 1
ATOM 840 C C . LEU A 1 106 ? -12.605 0.491 -5.676 1.00 97.00 106 LEU A C 1
ATOM 842 O O . LEU A 1 106 ? -12.809 -0.574 -6.260 1.00 97.00 106 LEU A O 1
ATOM 846 N N . LEU A 1 107 ? -12.477 0.562 -4.349 1.00 98.12 107 LEU A N 1
ATOM 847 C CA . LEU A 1 107 ? -12.591 -0.573 -3.442 1.00 98.12 107 LEU A CA 1
ATOM 848 C C . LEU A 1 107 ? -13.427 -0.200 -2.206 1.00 98.12 107 LEU A C 1
ATOM 850 O O . LEU A 1 107 ? -13.201 0.852 -1.609 1.00 98.12 107 LEU A O 1
ATOM 854 N N . PRO A 1 108 ? -14.373 -1.043 -1.757 1.00 98.19 108 PRO A N 1
ATOM 855 C CA . PRO A 1 108 ? -15.076 -0.790 -0.505 1.00 98.19 108 PRO A CA 1
ATOM 856 C C . PRO A 1 108 ? -14.120 -0.850 0.691 1.00 98.19 108 PRO A C 1
ATOM 858 O O . PRO A 1 108 ? -13.384 -1.824 0.848 1.00 98.19 108 PRO A O 1
ATOM 861 N N . ARG A 1 109 ? -14.202 0.128 1.602 1.00 98.38 109 ARG A N 1
ATOM 862 C CA . ARG A 1 109 ? -13.425 0.134 2.856 1.00 98.38 109 ARG A CA 1
ATOM 863 C C . ARG A 1 109 ? -13.557 -1.176 3.637 1.00 98.38 109 ARG A C 1
ATOM 865 O O . ARG A 1 109 ? -12.562 -1.685 4.135 1.00 98.38 109 ARG A O 1
ATOM 872 N N . SER A 1 110 ? -14.767 -1.733 3.731 1.00 98.44 110 SER A N 1
ATOM 873 C CA . SER A 1 110 ? -15.012 -2.984 4.462 1.00 98.44 110 SER A CA 1
ATOM 874 C C . SER A 1 110 ? -14.177 -4.146 3.924 1.00 98.44 110 SER A C 1
ATOM 876 O O . SER A 1 110 ? -13.647 -4.920 4.706 1.00 98.44 110 SER A O 1
ATOM 878 N N . TYR A 1 111 ? -13.981 -4.218 2.604 1.00 98.50 111 TYR A N 1
ATOM 879 C CA . TYR A 1 111 ? -13.120 -5.230 1.998 1.00 98.50 111 TYR A CA 1
ATOM 880 C C . TYR A 1 111 ? -11.669 -5.088 2.470 1.00 98.50 111 TYR A C 1
ATOM 882 O O . TYR A 1 111 ? -11.022 -6.080 2.800 1.00 98.50 111 TYR A O 1
ATOM 890 N N . ALA A 1 112 ? -11.151 -3.857 2.489 1.00 98.56 112 ALA A N 1
ATOM 891 C CA . ALA A 1 112 ? -9.790 -3.585 2.933 1.00 98.56 112 ALA A CA 1
ATOM 892 C C . ALA A 1 112 ? -9.608 -3.911 4.423 1.00 98.56 112 ALA A C 1
ATOM 894 O O . ALA A 1 112 ? -8.631 -4.562 4.775 1.00 98.56 112 ALA A O 1
ATOM 895 N N . ILE A 1 113 ? -10.577 -3.548 5.271 1.00 98.69 113 ILE A N 1
ATOM 896 C CA . ILE A 1 113 ? -10.582 -3.888 6.701 1.00 98.69 113 ILE A CA 1
ATOM 897 C C . ILE A 1 113 ? -10.595 -5.408 6.914 1.00 98.69 113 ILE A C 1
ATOM 899 O O . ILE A 1 113 ? -9.760 -5.916 7.659 1.00 98.69 113 ILE A O 1
ATOM 903 N N . ASP A 1 114 ? -11.460 -6.148 6.215 1.00 98.62 114 ASP A N 1
ATOM 904 C CA . ASP A 1 114 ? -11.509 -7.615 6.304 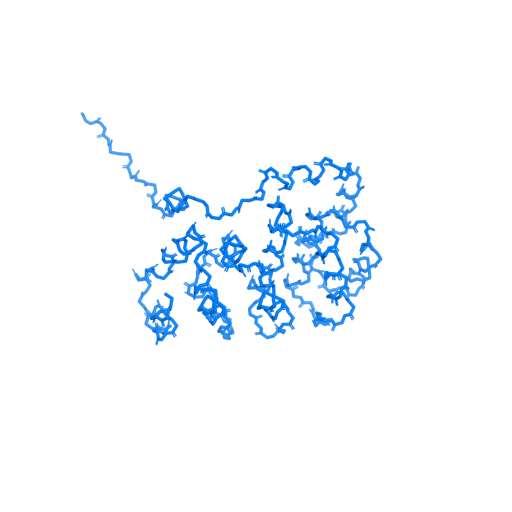1.00 98.62 114 ASP A CA 1
ATOM 905 C C . ASP A 1 114 ? -10.174 -8.246 5.877 1.00 98.62 114 ASP A C 1
ATOM 907 O O . ASP A 1 114 ? -9.648 -9.160 6.523 1.00 98.62 114 ASP A O 1
ATOM 911 N N . TYR A 1 115 ? -9.590 -7.740 4.788 1.00 98.75 115 TYR A N 1
ATOM 912 C CA . TYR A 1 115 ? -8.307 -8.222 4.298 1.00 98.75 115 TYR A CA 1
ATOM 913 C C . TYR A 1 115 ? -7.160 -7.900 5.266 1.00 98.75 115 TYR A C 1
ATOM 915 O O . TYR A 1 115 ? -6.376 -8.796 5.584 1.00 98.75 115 TYR A O 1
ATOM 923 N N . PHE A 1 116 ? -7.076 -6.680 5.795 1.00 98.81 116 PHE A N 1
ATOM 924 C CA . PHE A 1 116 ? -6.082 -6.313 6.806 1.00 98.81 116 PHE A CA 1
ATOM 925 C C . PHE A 1 116 ? -6.256 -7.128 8.092 1.00 98.81 116 PHE A C 1
ATOM 927 O O . PHE A 1 116 ? -5.271 -7.644 8.617 1.00 98.81 116 PHE A O 1
ATOM 934 N N . GLY A 1 117 ? -7.493 -7.392 8.519 1.00 98.62 117 GLY A N 1
ATOM 935 C CA . GLY A 1 117 ? -7.796 -8.354 9.580 1.00 98.62 117 GLY A CA 1
ATOM 936 C C . GLY A 1 117 ? -7.203 -9.740 9.305 1.00 98.62 117 GLY A C 1
ATOM 937 O O . GLY A 1 117 ? -6.618 -10.363 10.191 1.00 98.62 117 GLY A O 1
ATOM 938 N N . SER A 1 118 ? -7.266 -10.221 8.061 1.00 98.50 118 SER A N 1
ATOM 939 C CA . SER A 1 118 ? -6.644 -11.498 7.684 1.00 98.50 118 SER A CA 1
ATOM 940 C C . SER A 1 118 ? -5.104 -11.478 7.730 1.00 98.50 118 SER A C 1
ATOM 942 O O . SER A 1 118 ? -4.498 -12.516 8.003 1.00 98.50 118 SER A O 1
ATOM 944 N N . LEU A 1 119 ? -4.464 -10.315 7.537 1.00 98.50 119 LEU A N 1
ATOM 945 C CA . LEU A 1 119 ? -3.013 -10.140 7.703 1.00 98.50 119 LEU A CA 1
ATOM 946 C C . LEU A 1 119 ? -2.594 -10.310 9.166 1.00 98.50 119 LEU A C 1
ATOM 948 O O . LEU A 1 119 ? -1.699 -11.110 9.445 1.00 98.50 119 LEU A O 1
ATOM 952 N N . PHE A 1 120 ? -3.305 -9.663 10.096 1.00 98.06 120 PHE A N 1
ATOM 953 C CA . PHE A 1 120 ? -3.103 -9.857 11.538 1.00 98.06 120 PHE A CA 1
ATOM 954 C C . PHE A 1 120 ? -3.266 -11.327 11.958 1.00 98.06 120 PHE A C 1
ATOM 956 O O . PHE A 1 120 ? -2.524 -11.837 12.802 1.00 98.06 120 PHE A O 1
ATOM 963 N N . ASN A 1 121 ? -4.213 -12.032 11.335 1.00 95.31 121 ASN A N 1
ATOM 964 C CA . ASN A 1 121 ? -4.615 -13.392 11.695 1.00 95.31 121 ASN A CA 1
ATOM 965 C C . ASN A 1 121 ? -3.861 -14.506 10.942 1.00 95.31 121 ASN A C 1
ATOM 967 O O . ASN A 1 121 ? -4.383 -15.606 10.764 1.00 95.31 121 ASN A O 1
ATOM 971 N N . GLY A 1 122 ? -2.610 -14.249 10.546 1.00 93.81 122 GLY A N 1
ATOM 972 C CA . GLY A 1 122 ? -1.664 -15.302 10.153 1.00 93.81 122 GLY A CA 1
ATOM 973 C C . GLY A 1 122 ? -1.227 -15.303 8.692 1.00 93.81 122 GLY A C 1
ATOM 974 O O . GLY A 1 122 ? -0.453 -16.176 8.309 1.00 93.81 122 GLY A O 1
ATOM 975 N N . LYS A 1 123 ? -1.679 -14.343 7.880 1.00 97.06 123 LYS A N 1
ATOM 976 C CA . LYS A 1 123 ? -1.138 -14.164 6.523 1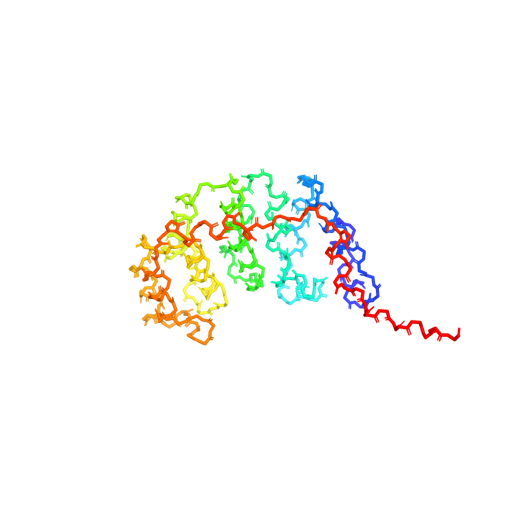.00 97.06 123 LYS A CA 1
ATOM 977 C C . LYS A 1 123 ? 0.125 -13.313 6.472 1.00 97.06 123 LYS A C 1
ATOM 979 O O . LYS A 1 123 ? 0.899 -13.447 5.531 1.00 97.06 123 LYS A O 1
ATOM 984 N N . LEU A 1 124 ? 0.337 -12.442 7.457 1.00 96.00 124 LEU A N 1
ATOM 985 C CA . LEU A 1 124 ? 1.596 -11.725 7.606 1.00 96.00 124 LEU A CA 1
ATOM 986 C C . LEU A 1 124 ? 2.517 -12.509 8.546 1.00 96.00 124 LEU A C 1
ATOM 988 O O . LEU A 1 124 ? 2.094 -12.942 9.621 1.00 96.00 124 LEU A O 1
ATOM 992 N N . GLU A 1 125 ? 3.771 -12.710 8.139 1.00 94.56 125 GLU A N 1
ATOM 993 C CA . GLU A 1 125 ? 4.764 -13.384 8.978 1.00 94.56 125 GLU A CA 1
ATOM 994 C C . GLU A 1 125 ? 4.935 -12.636 10.309 1.00 94.56 125 GLU A C 1
ATOM 996 O O . GLU A 1 125 ? 5.082 -11.414 10.343 1.00 94.56 125 GLU A O 1
ATOM 1001 N N . ARG A 1 126 ? 4.937 -13.380 11.421 1.00 94.38 126 ARG A N 1
ATOM 1002 C CA . ARG A 1 126 ? 5.104 -12.854 12.788 1.00 94.38 126 ARG A CA 1
ATOM 1003 C C . ARG A 1 126 ? 6.573 -12.526 13.095 1.00 94.38 126 ARG A C 1
ATOM 1005 O O . ARG A 1 126 ? 7.140 -13.020 14.065 1.00 94.38 126 ARG A O 1
ATOM 1012 N N . CYS A 1 127 ? 7.180 -11.710 12.239 1.00 93.81 127 CYS A N 1
ATOM 1013 C CA . CYS A 1 127 ? 8.526 -11.166 12.372 1.00 93.81 127 CYS A CA 1
ATOM 1014 C C . CYS A 1 127 ? 8.451 -9.635 12.220 1.00 93.81 127 CYS A C 1
ATOM 1016 O O . CYS A 1 127 ? 7.827 -9.183 11.252 1.00 93.81 127 CYS A O 1
ATOM 1018 N N . PRO A 1 128 ? 9.037 -8.836 13.137 1.00 95.25 128 PRO A N 1
ATOM 1019 C CA . PRO A 1 128 ? 9.059 -7.380 13.006 1.00 95.25 128 PRO A CA 1
ATOM 1020 C C . PRO A 1 128 ? 9.663 -6.955 11.663 1.00 95.25 128 PRO A C 1
ATOM 1022 O O . PRO A 1 128 ? 10.704 -7.470 11.257 1.00 95.25 128 PRO A O 1
ATOM 1025 N N . SER A 1 129 ? 8.983 -6.057 10.956 1.00 94.25 129 SER A N 1
ATOM 1026 C CA . SER A 1 129 ? 9.416 -5.500 9.667 1.00 94.25 129 SER A CA 1
ATOM 1027 C C . SER A 1 129 ? 8.586 -4.265 9.342 1.00 94.25 129 SER A C 1
ATOM 1029 O O . SER A 1 129 ? 7.477 -4.120 9.862 1.00 94.25 129 SER A O 1
ATOM 1031 N N . PHE A 1 130 ? 9.048 -3.450 8.396 1.00 95.25 130 PHE A N 1
ATOM 1032 C CA . PHE A 1 130 ? 8.308 -2.284 7.913 1.00 95.25 130 PHE A CA 1
ATOM 1033 C C . PHE A 1 130 ? 6.902 -2.640 7.396 1.00 95.25 130 PHE A C 1
ATOM 1035 O O . PHE A 1 130 ? 5.984 -1.825 7.427 1.00 95.25 130 PHE A O 1
ATOM 1042 N N . ALA A 1 131 ? 6.681 -3.888 6.965 1.00 96.31 131 ALA A N 1
ATOM 1043 C CA . ALA A 1 131 ? 5.358 -4.363 6.566 1.00 96.31 131 ALA A CA 1
ATOM 1044 C C . ALA A 1 131 ? 4.338 -4.387 7.725 1.00 96.31 131 ALA A C 1
ATOM 1046 O O . ALA A 1 131 ? 3.140 -4.272 7.462 1.00 96.31 131 ALA A O 1
ATOM 1047 N N . TRP A 1 132 ? 4.773 -4.548 8.981 1.00 97.94 132 TRP A N 1
ATOM 1048 C CA . TRP A 1 132 ? 3.902 -4.397 10.155 1.00 97.94 132 TRP A CA 1
ATOM 1049 C C . TRP A 1 132 ? 3.624 -2.928 10.446 1.00 97.94 132 TRP A C 1
ATOM 1051 O O . TRP A 1 132 ? 2.465 -2.563 10.635 1.00 97.94 132 TRP A O 1
ATOM 1061 N N . ASP A 1 133 ? 4.656 -2.091 10.410 1.00 97.88 133 ASP A N 1
ATOM 1062 C CA . ASP A 1 133 ? 4.549 -0.649 10.647 1.00 97.88 133 ASP A CA 1
ATOM 1063 C C . ASP A 1 133 ? 3.570 -0.003 9.661 1.00 97.88 133 ASP A C 1
ATOM 1065 O O . ASP A 1 133 ? 2.602 0.667 10.040 1.00 97.88 133 ASP A O 1
ATOM 1069 N N . ASN A 1 134 ? 3.751 -0.311 8.378 1.00 98.31 134 ASN A N 1
ATOM 1070 C CA . ASN A 1 134 ? 2.897 0.176 7.310 1.00 98.31 134 ASN A CA 1
ATOM 1071 C C . ASN A 1 134 ? 1.484 -0.433 7.359 1.00 98.31 134 ASN A C 1
ATOM 1073 O O . ASN A 1 134 ? 0.531 0.230 6.946 1.00 98.31 134 ASN A O 1
ATOM 1077 N N . LEU A 1 135 ? 1.299 -1.641 7.915 1.00 98.69 135 LEU A N 1
ATOM 1078 C CA . LEU A 1 135 ? -0.039 -2.203 8.124 1.00 98.69 135 LEU A CA 1
ATOM 1079 C C . LEU A 1 135 ? -0.815 -1.379 9.156 1.00 98.69 135 LEU A C 1
ATOM 1081 O O . LEU A 1 135 ? -1.993 -1.100 8.934 1.00 98.69 135 LEU A O 1
ATOM 1085 N N . ILE A 1 136 ? -0.171 -0.954 10.251 1.00 98.69 136 ILE A N 1
ATOM 1086 C CA . ILE A 1 136 ? -0.812 -0.068 11.235 1.00 98.69 136 ILE A CA 1
ATOM 1087 C C . ILE A 1 136 ? -1.140 1.279 10.601 1.00 98.69 136 ILE A C 1
ATOM 1089 O O . ILE A 1 136 ? -2.275 1.732 10.738 1.00 98.69 136 ILE A O 1
ATOM 1093 N N . SER A 1 137 ? -0.205 1.876 9.852 1.00 98.44 137 SER A N 1
ATOM 1094 C CA . SER A 1 137 ? -0.468 3.128 9.127 1.00 98.44 137 SER A CA 1
ATOM 1095 C C . SER A 1 137 ? -1.650 2.984 8.169 1.00 98.44 137 SER A C 1
ATOM 1097 O O . SER A 1 137 ? -2.583 3.776 8.221 1.00 98.44 137 SER A O 1
ATOM 1099 N N . SER A 1 138 ? -1.679 1.912 7.373 1.00 98.69 138 SER A N 1
ATOM 1100 C CA . SER A 1 138 ? -2.757 1.652 6.414 1.00 98.69 138 SER A CA 1
ATOM 1101 C C . SER A 1 138 ? -4.109 1.441 7.104 1.00 98.69 138 SER A C 1
ATOM 1103 O O . SER A 1 138 ? -5.148 1.852 6.591 1.00 98.69 138 SER A O 1
ATOM 1105 N N . CYS A 1 139 ? -4.128 0.808 8.282 1.00 98.75 139 CYS A N 1
ATOM 1106 C CA . CYS A 1 139 ? -5.340 0.709 9.095 1.00 98.75 139 CYS A CA 1
ATOM 1107 C C . CYS A 1 139 ? -5.773 2.085 9.621 1.00 98.75 139 CYS A C 1
ATOM 1109 O O . CYS A 1 139 ? -6.967 2.386 9.619 1.00 98.75 139 CYS A O 1
ATOM 1111 N N . CYS A 1 140 ? -4.821 2.917 10.054 1.00 98.62 140 CYS A N 1
ATOM 1112 C CA . CYS A 1 140 ? -5.076 4.284 10.498 1.00 98.62 140 CYS A CA 1
ATOM 1113 C C . CYS A 1 140 ? -5.674 5.146 9.385 1.00 98.62 140 CYS A C 1
ATOM 1115 O O . CYS A 1 140 ? -6.690 5.785 9.642 1.00 98.62 140 CYS A O 1
ATOM 1117 N N . ASP A 1 141 ? -5.135 5.087 8.164 1.00 98.50 141 ASP A N 1
ATOM 1118 C CA . ASP A 1 141 ? -5.660 5.812 6.995 1.00 98.50 141 ASP A CA 1
ATOM 1119 C C . ASP A 1 141 ? -7.115 5.434 6.683 1.00 98.50 141 ASP A C 1
ATOM 1121 O O . ASP A 1 141 ? -7.918 6.248 6.222 1.00 98.50 141 ASP A O 1
ATOM 1125 N N . LEU A 1 142 ? -7.478 4.178 6.954 1.00 98.62 142 LEU A N 1
ATOM 1126 C CA . LEU A 1 142 ? -8.835 3.669 6.792 1.00 98.62 142 LEU A CA 1
ATOM 1127 C C . LEU A 1 142 ? -9.698 3.829 8.044 1.00 98.62 142 LEU A C 1
ATOM 1129 O O . LEU A 1 142 ? -10.835 3.364 8.029 1.00 98.62 142 LEU A O 1
ATOM 1133 N N . TYR A 1 143 ? -9.221 4.501 9.094 1.00 98.56 143 TYR A N 1
ATOM 1134 C CA . TYR A 1 143 ? -9.828 4.554 10.426 1.00 98.56 143 TYR A CA 1
ATOM 1135 C C . TYR A 1 143 ? -9.980 3.146 11.060 1.00 98.56 143 TYR A C 1
ATOM 1137 O O . TYR A 1 143 ? -10.817 2.368 10.613 1.00 98.56 143 TYR A O 1
ATOM 1145 N N . PRO A 1 144 ? -9.236 2.778 12.115 1.00 96.69 144 PRO A N 1
ATOM 1146 C CA . PRO A 1 144 ? -8.990 1.368 12.445 1.00 96.69 144 PRO A CA 1
ATOM 1147 C C . PRO A 1 144 ? -9.925 0.762 13.511 1.00 96.69 144 PRO A C 1
ATOM 1149 O O . PRO A 1 144 ? -9.534 -0.177 14.206 1.00 96.69 144 PRO A O 1
ATOM 1152 N N . ASP A 1 145 ? -11.131 1.297 13.717 1.00 97.06 145 ASP A N 1
ATOM 1153 C CA . ASP A 1 145 ? -11.987 0.932 14.859 1.00 97.06 145 ASP A CA 1
ATOM 1154 C C . ASP A 1 145 ? -12.348 -0.558 14.921 1.00 97.06 145 ASP A C 1
ATOM 1156 O O . ASP A 1 145 ? -12.432 -1.116 16.017 1.00 97.06 145 ASP A O 1
ATOM 1160 N N . GLU A 1 146 ? -12.497 -1.228 13.777 1.00 98.25 146 GLU A N 1
ATOM 1161 C CA . GLU A 1 146 ? -12.792 -2.663 13.739 1.00 98.25 146 GLU A CA 1
ATOM 1162 C C . GLU A 1 146 ? -11.584 -3.560 14.070 1.00 98.25 146 GLU A C 1
ATOM 1164 O O . GLU A 1 146 ? -11.786 -4.715 14.435 1.00 98.25 146 GLU A O 1
ATOM 1169 N N . LEU A 1 147 ? -10.350 -3.048 13.968 1.00 98.44 147 LEU A N 1
ATOM 1170 C CA . LEU A 1 147 ? -9.098 -3.817 14.103 1.00 98.44 147 LEU A CA 1
ATOM 1171 C C . LEU A 1 147 ? -8.301 -3.456 15.368 1.00 98.44 147 LEU A C 1
ATOM 1173 O O . LEU A 1 147 ? -7.129 -3.807 15.510 1.00 98.44 147 LEU A O 1
ATOM 1177 N N . LEU A 1 148 ? -8.909 -2.723 16.306 1.00 97.69 148 LEU A N 1
ATOM 1178 C CA . LEU A 1 148 ? -8.208 -2.194 17.478 1.00 97.69 148 LEU A CA 1
ATOM 1179 C C . LEU A 1 148 ? -7.626 -3.291 18.385 1.00 97.69 148 LEU A C 1
ATOM 1181 O O . LEU A 1 148 ? -6.569 -3.094 18.991 1.00 97.69 148 LEU A O 1
ATOM 1185 N N . LEU A 1 149 ? -8.300 -4.440 18.496 1.00 97.88 149 LEU A N 1
ATOM 1186 C CA . LEU A 1 149 ? -7.819 -5.558 19.313 1.00 97.88 149 LEU A CA 1
ATOM 1187 C C . LEU A 1 149 ? -6.541 -6.158 18.722 1.00 97.88 149 LEU A C 1
ATOM 1189 O O . LEU A 1 149 ? -5.567 -6.365 19.448 1.00 97.88 149 LEU A O 1
ATOM 1193 N N . GLU A 1 150 ? -6.535 -6.388 17.414 1.00 98.50 150 GLU A N 1
ATOM 1194 C CA . GLU A 1 150 ? -5.403 -6.890 16.649 1.00 98.50 150 GLU A CA 1
ATOM 1195 C C . GLU A 1 150 ? -4.225 -5.913 16.701 1.00 98.50 150 GLU A C 1
ATOM 1197 O O . GLU A 1 150 ? -3.106 -6.325 17.012 1.00 98.50 150 GLU A O 1
ATOM 1202 N N . ILE A 1 151 ? -4.482 -4.617 16.491 1.00 98.50 151 ILE A N 1
ATOM 1203 C CA .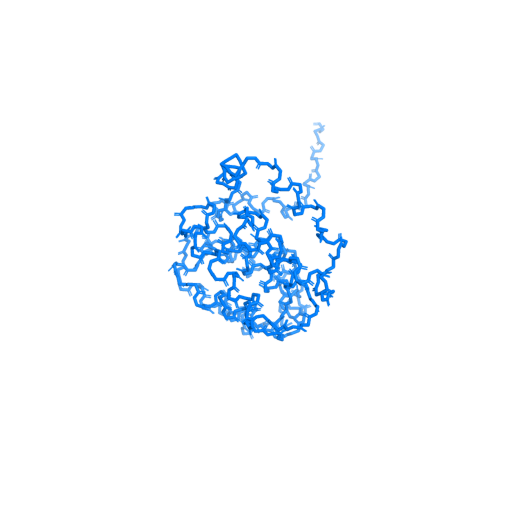 ILE A 1 151 ? -3.467 -3.558 16.573 1.00 98.50 151 ILE A CA 1
ATOM 1204 C C . ILE A 1 151 ? -2.811 -3.553 17.956 1.00 98.50 151 ILE A C 1
ATOM 1206 O O . ILE A 1 151 ? -1.589 -3.614 18.084 1.00 98.50 151 ILE A O 1
ATOM 1210 N N . HIS A 1 152 ? -3.612 -3.541 19.019 1.00 97.94 152 HIS A N 1
ATOM 1211 C CA . HIS A 1 152 ? -3.086 -3.563 20.379 1.00 97.94 152 HIS A CA 1
ATOM 1212 C C . HIS A 1 152 ? -2.267 -4.834 20.672 1.00 97.94 152 HIS A C 1
ATOM 1214 O O . HIS A 1 152 ? -1.269 -4.780 21.396 1.00 97.94 152 HIS A O 1
ATOM 1220 N N . GLN A 1 153 ? -2.661 -5.978 20.107 1.00 97.81 153 GLN A N 1
ATOM 1221 C CA . GLN A 1 153 ? -1.933 -7.231 20.268 1.00 97.81 153 GLN A CA 1
ATOM 1222 C C . GLN A 1 153 ? -0.552 -7.187 19.596 1.00 97.81 153 GLN A C 1
ATOM 1224 O O . GLN A 1 153 ? 0.426 -7.603 20.214 1.00 97.81 153 GLN A O 1
ATOM 1229 N N . VAL A 1 154 ? -0.431 -6.643 18.382 1.00 97.75 154 VAL A N 1
ATOM 1230 C CA . VAL A 1 154 ? 0.873 -6.590 17.694 1.00 97.75 154 VAL A CA 1
ATOM 1231 C C . VAL A 1 154 ? 1.848 -5.593 18.323 1.00 97.75 154 VAL A C 1
ATOM 1233 O O . VAL A 1 154 ? 3.048 -5.867 18.357 1.00 97.75 154 VAL A O 1
ATOM 1236 N N . PHE A 1 155 ? 1.351 -4.504 18.927 1.00 97.88 155 PHE A N 1
ATOM 1237 C CA . PHE A 1 155 ? 2.177 -3.625 19.764 1.00 97.88 155 PHE A CA 1
ATOM 1238 C C . PHE A 1 155 ? 2.721 -4.364 20.994 1.00 97.88 155 PHE A C 1
ATOM 1240 O O . PHE A 1 155 ? 3.901 -4.247 21.315 1.00 97.88 155 PHE A O 1
ATOM 1247 N N . LYS A 1 156 ? 1.896 -5.179 21.668 1.00 97.50 156 LYS A N 1
ATOM 1248 C CA . LYS A 1 156 ? 2.346 -5.999 22.810 1.00 97.50 156 LYS A CA 1
ATOM 1249 C C . LYS A 1 156 ? 3.394 -7.042 22.433 1.00 97.50 156 LYS A C 1
ATOM 1251 O O . LYS A 1 156 ? 4.233 -7.390 23.261 1.00 97.50 156 LYS A O 1
ATOM 1256 N N . GLU A 1 157 ? 3.321 -7.557 21.214 1.00 96.88 157 GLU A N 1
ATOM 1257 C CA . GLU A 1 157 ? 4.275 -8.529 20.681 1.00 96.88 157 GLU A CA 1
ATOM 1258 C C . GLU A 1 157 ? 5.576 -7.884 20.174 1.00 96.88 157 GLU A C 1
ATOM 1260 O O . GLU A 1 157 ? 6.502 -8.611 19.826 1.00 96.88 157 GLU A O 1
ATOM 1265 N N . ASN A 1 158 ? 5.687 -6.549 20.190 1.00 97.00 158 ASN A N 1
ATOM 1266 C CA . ASN A 1 158 ? 6.810 -5.786 19.629 1.00 97.00 158 ASN A CA 1
ATOM 1267 C C . ASN A 1 158 ? 7.048 -6.083 18.137 1.00 97.00 158 ASN A C 1
ATOM 1269 O O . ASN A 1 158 ? 8.190 -6.164 17.690 1.00 97.00 158 ASN A O 1
ATOM 1273 N N . LEU A 1 159 ? 5.968 -6.275 17.371 1.00 97.31 159 LEU A N 1
ATOM 1274 C CA . LEU A 1 159 ? 6.042 -6.467 15.917 1.00 97.31 159 LEU A CA 1
ATOM 1275 C C . LEU A 1 159 ? 6.119 -5.150 15.136 1.00 97.31 159 LEU A C 1
ATOM 1277 O O . LEU A 1 159 ? 6.424 -5.185 13.949 1.00 97.31 159 LEU A O 1
ATOM 1281 N N . VAL A 1 160 ? 5.830 -4.030 15.799 1.00 97.50 160 VAL A N 1
ATOM 1282 C CA . VAL A 1 160 ? 5.749 -2.683 15.222 1.00 97.50 160 VAL A CA 1
ATOM 1283 C C . VAL A 1 160 ? 6.836 -1.810 15.843 1.00 97.50 160 VAL A C 1
ATOM 1285 O O . VAL A 1 160 ? 7.008 -1.837 17.066 1.00 97.50 160 VAL A O 1
ATOM 1288 N N . ASP A 1 161 ? 7.534 -1.025 15.028 1.00 97.00 161 ASP A N 1
ATOM 1289 C CA . ASP A 1 161 ? 8.442 0.026 15.471 1.00 97.00 161 ASP A CA 1
ATOM 1290 C C . ASP A 1 161 ? 7.640 1.263 15.931 1.00 97.00 161 ASP A C 1
ATOM 1292 O O . ASP A 1 161 ? 7.054 1.982 15.111 1.00 97.00 161 ASP A O 1
ATOM 1296 N N . PRO A 1 162 ? 7.623 1.570 17.242 1.00 95.06 162 PRO A N 1
ATOM 1297 C CA . PRO A 1 162 ? 6.875 2.705 17.772 1.00 95.06 162 PRO A CA 1
ATOM 1298 C C . PRO A 1 162 ? 7.453 4.068 17.363 1.00 95.06 162 PRO A C 1
ATOM 1300 O O . PRO A 1 162 ? 6.823 5.087 17.641 1.00 95.06 162 PRO A O 1
ATOM 1303 N N . THR A 1 163 ? 8.645 4.114 16.755 1.00 96.38 163 THR A N 1
ATOM 1304 C CA . THR A 1 163 ? 9.225 5.349 16.206 1.00 96.38 163 THR A CA 1
ATOM 1305 C C . THR A 1 163 ? 8.653 5.707 14.838 1.00 96.38 163 THR A C 1
ATOM 1307 O O . THR A 1 163 ? 8.644 6.886 14.488 1.00 96.38 163 THR A O 1
ATOM 1310 N N . PHE A 1 164 ? 8.142 4.718 14.096 1.00 95.94 164 PHE A N 1
ATOM 1311 C CA . PHE A 1 164 ? 7.413 4.943 12.851 1.00 95.94 164 PHE A CA 1
ATOM 1312 C C . PHE A 1 164 ? 5.946 5.280 13.127 1.00 95.94 164 PHE A C 1
ATOM 1314 O O . PHE A 1 164 ? 5.430 6.274 12.622 1.00 95.94 164 PHE A O 1
ATOM 1321 N N . ILE A 1 165 ? 5.281 4.467 13.952 1.00 97.50 165 ILE A N 1
ATOM 1322 C CA . ILE A 1 165 ? 3.897 4.700 14.365 1.00 97.50 165 ILE A CA 1
ATOM 1323 C C . ILE A 1 165 ? 3.666 4.192 15.784 1.00 97.50 165 ILE A C 1
ATOM 1325 O O . ILE A 1 165 ? 3.828 3.010 16.090 1.00 97.50 165 ILE A O 1
ATOM 1329 N N . SER A 1 166 ? 3.265 5.092 16.674 1.00 97.88 166 SER A N 1
ATOM 1330 C CA . SER A 1 166 ? 3.000 4.761 18.069 1.00 97.88 166 SER A CA 1
ATOM 1331 C C . SER A 1 166 ? 1.540 4.363 18.287 1.00 97.88 166 SER A C 1
ATOM 1333 O O . SER A 1 166 ? 0.634 4.711 17.527 1.00 97.88 166 SER A O 1
ATOM 1335 N N . PHE A 1 167 ? 1.270 3.661 19.388 1.00 97.69 167 PHE A N 1
ATOM 1336 C CA . PHE A 1 167 ? -0.111 3.374 19.777 1.00 97.69 167 PHE A CA 1
ATOM 1337 C C . PHE A 1 167 ? -0.874 4.655 20.171 1.00 97.69 167 PHE A C 1
ATOM 1339 O O . PHE A 1 167 ? -2.102 4.710 20.084 1.00 97.69 167 PHE A O 1
ATOM 1346 N N . GLU A 1 168 ? -0.165 5.705 20.586 1.00 97.88 168 GLU A N 1
ATOM 1347 C CA . GLU A 1 168 ? -0.719 7.038 20.820 1.00 97.88 168 GLU A CA 1
ATOM 1348 C C . GLU A 1 168 ? -1.222 7.683 19.523 1.00 97.88 168 GLU A C 1
ATOM 1350 O O . GLU A 1 168 ? -2.303 8.275 19.547 1.00 97.88 168 GLU A O 1
ATOM 1355 N N . ASP A 1 169 ? -0.526 7.497 18.398 1.00 97.88 169 ASP A N 1
ATOM 1356 C CA . ASP A 1 169 ? -0.983 7.971 17.084 1.00 97.88 169 ASP A CA 1
ATOM 1357 C C . ASP A 1 169 ? -2.289 7.277 16.678 1.00 97.88 169 ASP A C 1
ATOM 1359 O O . ASP A 1 169 ? -3.254 7.935 16.287 1.00 97.88 169 ASP A O 1
ATOM 1363 N N . VAL A 1 170 ? -2.383 5.957 16.888 1.00 98.31 170 VAL A N 1
ATOM 1364 C CA . VAL A 1 170 ? -3.624 5.192 16.655 1.00 98.31 170 VAL A CA 1
ATOM 1365 C C . VAL A 1 170 ? -4.783 5.758 17.484 1.00 98.31 170 VAL A C 1
ATOM 1367 O O . VAL A 1 170 ? -5.882 5.975 16.970 1.00 98.31 170 VAL A O 1
ATOM 1370 N N . LYS A 1 171 ? -4.555 6.038 18.775 1.00 97.94 171 LYS A N 1
ATOM 1371 C CA . LYS A 1 171 ? -5.575 6.657 19.641 1.00 97.94 171 LYS A CA 1
ATOM 1372 C C . LYS A 1 171 ? -5.952 8.057 19.164 1.00 97.94 171 LYS A C 1
ATOM 1374 O O . LYS A 1 171 ? -7.119 8.425 19.272 1.00 97.94 171 LYS A O 1
ATOM 1379 N N . ALA A 1 172 ? -4.990 8.843 18.680 1.00 97.62 172 ALA A N 1
ATOM 1380 C CA . ALA A 1 172 ? -5.248 10.179 18.159 1.00 97.62 172 ALA A CA 1
ATOM 1381 C C . ALA A 1 172 ? -6.212 10.121 16.968 1.00 97.62 172 ALA A C 1
ATOM 1383 O O . ALA A 1 172 ? -7.209 10.841 16.988 1.00 97.62 172 ALA A O 1
ATOM 1384 N N . ILE A 1 173 ? -5.999 9.194 16.025 1.00 97.62 173 ILE A N 1
ATOM 1385 C CA . ILE A 1 173 ? -6.922 8.950 14.905 1.00 97.62 173 ILE A CA 1
ATOM 1386 C C . ILE A 1 173 ? -8.314 8.535 15.399 1.00 97.62 173 ILE A C 1
ATOM 1388 O O . ILE A 1 173 ? -9.317 9.089 14.954 1.00 97.62 173 ILE A O 1
ATOM 1392 N N . LEU A 1 174 ? -8.402 7.614 16.363 1.00 96.88 174 LEU A N 1
ATOM 1393 C CA . LEU A 1 174 ? -9.690 7.156 16.908 1.00 96.88 174 LEU A CA 1
ATOM 1394 C C . LEU A 1 174 ? -10.463 8.242 17.675 1.00 96.88 174 LEU A C 1
ATOM 1396 O O . LEU A 1 174 ? -11.681 8.144 17.812 1.00 96.88 174 LEU A O 1
ATOM 1400 N N . ASN A 1 175 ? -9.787 9.290 18.152 1.00 97.19 175 ASN A N 1
ATOM 1401 C CA . ASN A 1 175 ? -10.436 10.452 18.764 1.00 97.19 175 ASN A CA 1
ATOM 1402 C C . ASN A 1 175 ? -11.023 11.427 17.729 1.00 97.19 175 ASN A C 1
ATOM 1404 O O . ASN A 1 175 ? -11.776 12.336 18.092 1.00 97.19 175 ASN A O 1
ATOM 1408 N N . GLU A 1 176 ? -10.696 11.266 16.447 1.00 96.06 176 GLU A N 1
ATOM 1409 C CA . GLU A 1 176 ? -11.306 12.030 15.367 1.00 96.06 176 GLU A CA 1
ATOM 1410 C C . GLU A 1 176 ? -12.687 11.480 14.992 1.00 96.06 176 GLU A C 1
ATOM 1412 O O . GLU A 1 176 ? -13.044 10.329 15.256 1.00 96.06 176 GLU A O 1
ATOM 1417 N N . LYS A 1 177 ? -13.476 12.304 14.296 1.00 97.75 177 LYS A N 1
ATOM 1418 C CA . LYS A 1 177 ? -14.714 11.840 13.665 1.00 97.75 177 LYS A CA 1
ATOM 1419 C C . LYS A 1 177 ? -14.378 10.988 12.442 1.00 97.75 177 LYS A C 1
ATOM 1421 O O . LYS A 1 177 ? -13.794 11.514 11.490 1.00 97.75 177 LYS A O 1
ATOM 1426 N N . LYS A 1 178 ? -14.816 9.725 12.441 1.00 97.56 178 LYS A N 1
ATOM 1427 C CA . LYS A 1 178 ? -14.614 8.756 11.349 1.00 97.56 178 LYS A CA 1
ATOM 1428 C C . LYS A 1 178 ? -14.967 9.336 9.981 1.00 97.56 178 LYS A C 1
ATOM 1430 O O . LYS A 1 178 ? -14.177 9.241 9.049 1.00 97.56 178 LYS A O 1
ATOM 1435 N N . GLU A 1 179 ? -16.104 10.017 9.863 1.00 97.44 179 GLU A N 1
ATOM 1436 C CA . GLU A 1 179 ? -16.554 10.605 8.597 1.00 97.44 179 GLU A CA 1
ATOM 1437 C C . GLU A 1 179 ? -15.615 11.712 8.109 1.00 97.44 179 GLU A C 1
ATOM 1439 O O . GLU A 1 179 ? -15.340 11.811 6.919 1.00 97.44 179 GLU A O 1
ATOM 1444 N N . SER A 1 180 ? -15.102 12.544 9.020 1.00 97.31 180 SER A N 1
ATOM 1445 C CA . SER A 1 180 ? -14.158 13.610 8.668 1.00 97.31 180 SER A CA 1
ATOM 1446 C C . SER A 1 180 ? -12.793 13.056 8.272 1.00 97.31 180 SER A C 1
ATOM 1448 O O . SER A 1 180 ? -12.156 13.610 7.380 1.00 97.31 180 SER A O 1
ATOM 1450 N N . HIS A 1 181 ? -12.353 11.975 8.918 1.00 97.75 181 HIS A N 1
ATOM 1451 C CA . HIS A 1 181 ? -11.114 11.285 8.579 1.00 97.75 181 HIS A CA 1
ATOM 1452 C C . HIS A 1 181 ? -11.192 10.675 7.173 1.00 97.75 181 HIS A C 1
ATOM 1454 O O . HIS A 1 181 ? -10.393 11.010 6.301 1.00 97.75 181 HIS A O 1
ATOM 1460 N N . LEU A 1 182 ? -12.232 9.876 6.916 1.00 97.94 182 LEU A N 1
ATOM 1461 C CA . LEU A 1 182 ? -12.451 9.243 5.614 1.00 97.94 182 LEU A CA 1
ATOM 1462 C C . LEU A 1 182 ? -12.716 10.266 4.503 1.00 97.94 182 LEU A C 1
ATOM 1464 O O . LEU A 1 182 ? -12.278 10.073 3.373 1.00 97.94 182 LEU A O 1
ATOM 1468 N N . PHE A 1 183 ? -13.378 11.386 4.811 1.00 97.50 183 PHE A N 1
ATOM 1469 C CA . PHE A 1 183 ? -13.523 12.478 3.851 1.00 97.50 183 PHE A CA 1
ATOM 1470 C C . PHE A 1 183 ? -12.162 13.014 3.391 1.00 97.50 183 PHE A C 1
ATOM 1472 O O . PHE A 1 183 ? -11.985 13.237 2.198 1.00 97.50 183 PHE A O 1
ATOM 1479 N N . ARG A 1 184 ? -11.187 13.186 4.297 1.00 97.44 184 ARG A N 1
ATOM 1480 C CA . ARG A 1 184 ? -9.835 13.627 3.912 1.00 97.44 184 ARG A CA 1
ATOM 1481 C C . ARG A 1 184 ? -9.126 12.594 3.051 1.00 97.44 184 ARG A C 1
ATOM 1483 O O . ARG A 1 184 ? -8.590 12.985 2.024 1.00 97.44 184 ARG A O 1
ATOM 1490 N N . LEU A 1 185 ? -9.210 11.309 3.404 1.00 97.50 185 LEU A N 1
ATOM 1491 C CA . LEU A 1 185 ? -8.683 10.230 2.565 1.00 97.50 185 LEU A CA 1
ATOM 1492 C C . LEU A 1 185 ? -9.223 10.331 1.128 1.00 97.50 185 LEU A C 1
ATOM 1494 O O . LEU A 1 185 ? -8.453 10.281 0.177 1.00 97.50 185 LEU A O 1
ATOM 1498 N N . HIS A 1 186 ? -10.533 10.536 0.959 1.00 96.44 186 HIS A N 1
ATOM 1499 C CA . HIS A 1 186 ? -11.143 10.703 -0.364 1.00 96.44 186 HIS A CA 1
ATOM 1500 C C . HIS A 1 186 ? -10.684 11.962 -1.117 1.00 96.44 186 HIS A C 1
ATOM 1502 O O . HIS A 1 186 ? -10.791 12.004 -2.338 1.00 96.44 186 HIS A O 1
ATOM 1508 N N . GLN A 1 187 ? -10.219 13.000 -0.417 1.00 95.75 187 GLN A N 1
ATOM 1509 C CA . GLN A 1 187 ? -9.685 14.214 -1.043 1.00 95.75 187 GLN A CA 1
ATOM 1510 C C . GLN A 1 187 ? -8.211 14.082 -1.435 1.00 95.75 187 GLN A C 1
ATOM 1512 O O . GLN A 1 187 ? -7.777 14.789 -2.334 1.00 95.75 187 GLN A O 1
ATOM 1517 N N . THR A 1 188 ? -7.446 13.227 -0.754 1.00 93.44 188 THR A N 1
ATOM 1518 C CA . THR A 1 188 ? -5.991 13.108 -0.944 1.00 93.44 188 THR A CA 1
ATOM 1519 C C . THR A 1 188 ? -5.570 11.846 -1.693 1.00 93.44 188 THR A C 1
ATOM 1521 O O . THR A 1 188 ? -4.423 11.746 -2.116 1.00 93.44 188 THR A O 1
ATOM 1524 N N . ALA A 1 189 ? -6.452 10.853 -1.828 1.00 93.56 189 ALA A N 1
ATOM 1525 C CA . ALA A 1 189 ? -6.157 9.616 -2.540 1.00 93.56 189 ALA A CA 1
ATOM 1526 C C . ALA A 1 189 ? -6.162 9.837 -4.055 1.00 93.56 189 ALA A C 1
ATOM 1528 O O . ALA A 1 189 ? -7.207 9.804 -4.711 1.00 93.56 189 ALA A O 1
ATOM 1529 N N . GLU A 1 190 ? -4.966 10.018 -4.603 1.00 92.06 190 GLU A N 1
ATOM 1530 C CA . GLU A 1 190 ? -4.751 10.291 -6.017 1.00 92.06 190 GLU A CA 1
ATOM 1531 C C . GLU A 1 190 ? -4.075 9.111 -6.711 1.00 92.06 190 GLU A C 1
ATOM 1533 O O . GLU A 1 190 ? -3.047 8.588 -6.273 1.00 92.06 190 GLU A O 1
ATOM 1538 N N . LEU A 1 191 ? -4.631 8.726 -7.853 1.00 95.25 191 LEU A N 1
ATOM 1539 C CA . LEU A 1 191 ? -3.948 7.860 -8.802 1.00 95.25 191 LEU A CA 1
ATOM 1540 C C . LEU A 1 191 ? -2.938 8.692 -9.615 1.00 95.25 191 LEU A C 1
ATOM 1542 O O . LEU A 1 191 ? -2.830 9.908 -9.450 1.00 95.25 191 LEU A O 1
ATOM 1546 N N . ILE A 1 192 ? -2.171 8.049 -10.493 1.00 94.56 192 ILE A N 1
ATOM 1547 C CA . ILE A 1 192 ? -1.271 8.775 -11.398 1.00 94.56 192 ILE A CA 1
ATOM 1548 C C . ILE A 1 192 ? -2.108 9.343 -12.546 1.00 94.56 192 ILE A C 1
ATOM 1550 O O . ILE A 1 192 ? -2.448 8.596 -13.450 1.00 94.56 192 ILE A O 1
ATOM 1554 N N . ASP A 1 193 ? -2.479 10.622 -12.535 1.00 88.88 193 ASP A N 1
ATOM 1555 C CA . ASP A 1 193 ? -3.306 11.222 -13.605 1.00 88.88 193 ASP A CA 1
ATOM 1556 C C . ASP A 1 193 ? -2.537 12.168 -14.533 1.00 88.88 193 ASP A C 1
ATOM 1558 O O . ASP A 1 193 ? -2.893 12.309 -15.706 1.00 88.88 193 ASP A O 1
ATOM 1562 N N . ASP A 1 194 ? -1.449 12.761 -14.044 1.00 87.56 194 ASP A N 1
ATOM 1563 C CA . ASP A 1 194 ? -0.614 13.687 -14.803 1.00 87.56 194 ASP A CA 1
ATOM 1564 C C . ASP A 1 194 ? 0.870 13.356 -14.641 1.00 87.56 194 ASP A C 1
ATOM 1566 O O . ASP A 1 194 ? 1.567 13.859 -13.762 1.00 87.56 194 ASP A O 1
ATOM 1570 N N . THR A 1 195 ? 1.364 12.518 -15.547 1.00 83.75 195 THR A N 1
ATOM 1571 C CA . THR A 1 195 ? 2.767 12.107 -15.589 1.00 83.75 195 THR A CA 1
ATOM 1572 C C . THR A 1 195 ? 3.723 13.291 -15.752 1.00 83.75 195 THR A C 1
ATOM 1574 O O . THR A 1 195 ? 4.840 13.219 -15.253 1.00 83.75 195 THR A O 1
ATOM 1577 N N . VAL A 1 196 ? 3.325 14.378 -16.428 1.00 80.69 196 VAL A N 1
ATOM 1578 C CA . VAL A 1 196 ? 4.214 15.537 -16.616 1.00 80.69 196 VAL A CA 1
ATOM 1579 C C . VAL A 1 196 ? 4.455 16.212 -15.273 1.00 80.69 196 VAL A C 1
ATOM 1581 O O . VAL A 1 196 ? 5.608 16.408 -14.905 1.00 80.69 196 VAL A O 1
ATOM 1584 N N . THR A 1 197 ? 3.387 16.469 -14.515 1.00 81.44 197 THR A N 1
ATOM 1585 C CA . THR A 1 197 ? 3.487 17.030 -13.160 1.00 81.44 197 THR A CA 1
ATOM 1586 C C . THR A 1 197 ? 4.312 16.129 -12.235 1.00 81.44 197 THR A C 1
ATOM 1588 O O . THR A 1 197 ? 5.144 16.627 -11.477 1.00 81.44 197 THR A O 1
ATOM 1591 N N . GLU A 1 198 ? 4.137 14.803 -12.302 1.00 83.19 198 GLU A N 1
ATOM 1592 C CA . GLU A 1 198 ? 4.961 13.878 -11.507 1.00 83.19 198 GLU A CA 1
ATOM 1593 C C . GLU A 1 198 ? 6.448 13.959 -11.888 1.00 83.19 198 GLU A C 1
ATOM 1595 O O . GLU A 1 198 ? 7.314 14.007 -11.019 1.00 83.19 198 GLU A O 1
ATOM 1600 N N . MET A 1 199 ? 6.753 14.055 -13.184 1.00 79.56 199 MET A N 1
ATOM 1601 C CA . MET A 1 199 ? 8.127 14.137 -13.691 1.00 79.56 199 MET A CA 1
ATOM 1602 C C . MET A 1 199 ? 8.794 15.490 -13.450 1.00 79.56 199 MET A C 1
ATOM 1604 O O . MET A 1 199 ? 10.013 15.552 -13.303 1.00 79.56 199 MET A O 1
ATOM 1608 N N . GLU A 1 200 ? 8.034 16.583 -13.391 1.00 81.69 200 GLU A N 1
ATOM 1609 C CA . GLU A 1 200 ? 8.576 17.907 -13.072 1.00 81.69 200 GLU A CA 1
ATOM 1610 C C . GLU A 1 200 ? 9.211 17.946 -11.677 1.00 81.69 200 GLU A C 1
ATOM 1612 O O . GLU A 1 200 ? 10.197 18.656 -11.482 1.00 81.69 200 GLU A O 1
ATOM 1617 N N . LYS A 1 201 ? 8.721 17.129 -10.734 1.00 76.31 201 LYS A N 1
ATOM 1618 C CA . LYS A 1 201 ? 9.307 16.989 -9.389 1.00 76.31 201 LYS A CA 1
ATOM 1619 C C . LYS A 1 201 ? 10.733 16.430 -9.424 1.00 76.31 201 LYS A C 1
ATOM 1621 O O . LYS A 1 201 ? 11.492 16.639 -8.483 1.00 76.31 201 LYS A O 1
ATOM 1626 N N . TRP A 1 202 ? 11.089 15.720 -10.493 1.00 69.50 202 TRP A N 1
ATOM 1627 C CA . TRP A 1 202 ? 12.374 15.034 -10.640 1.00 69.50 202 TRP A CA 1
ATOM 1628 C C . TRP A 1 202 ? 13.412 15.865 -11.377 1.00 69.50 202 TRP A C 1
ATOM 1630 O O . TRP A 1 202 ? 14.605 15.560 -11.340 1.00 69.50 202 TRP A O 1
ATOM 1640 N N . LEU A 1 203 ? 12.970 16.906 -12.083 1.00 62.44 203 LEU A N 1
ATOM 1641 C CA . LEU A 1 203 ? 13.886 17.803 -12.758 1.00 62.44 203 LEU A CA 1
ATOM 1642 C C . LEU A 1 203 ? 14.647 18.601 -11.692 1.00 62.44 203 LEU A C 1
ATOM 1644 O O . LEU A 1 203 ? 14.018 19.229 -10.835 1.00 62.44 203 LEU A O 1
ATOM 1648 N N . PRO A 1 204 ? 15.994 18.635 -11.732 1.00 57.38 204 PRO A N 1
ATOM 1649 C CA . PRO A 1 204 ? 16.732 19.562 -10.892 1.00 57.38 204 PRO A CA 1
ATOM 1650 C C . PRO A 1 204 ? 16.202 20.968 -11.167 1.00 57.38 204 PRO A C 1
ATOM 1652 O O . PRO A 1 204 ? 15.949 21.323 -12.324 1.00 57.38 204 PRO A O 1
ATOM 1655 N N . SER A 1 205 ? 16.007 21.755 -10.105 1.00 56.72 205 SER A N 1
ATOM 1656 C CA . SER A 1 205 ? 15.511 23.126 -10.222 1.00 56.72 205 SER A CA 1
ATOM 1657 C C . SER A 1 205 ? 16.371 23.834 -11.260 1.00 56.72 205 SER A C 1
ATOM 1659 O O . SER A 1 205 ? 17.583 23.972 -11.083 1.00 56.72 205 SER A O 1
ATOM 1661 N N . SER A 1 206 ? 15.761 24.203 -12.389 1.00 46.09 206 SER A N 1
ATOM 1662 C CA . SER A 1 206 ? 16.495 24.870 -13.458 1.00 46.09 206 SER A CA 1
ATOM 1663 C C . SER A 1 206 ? 17.180 26.092 -12.847 1.00 46.09 206 SER A C 1
ATOM 1665 O O . SER A 1 206 ? 16.498 26.855 -12.152 1.00 46.09 206 SER A O 1
ATOM 1667 N N . PRO A 1 207 ? 18.499 26.293 -13.039 1.00 44.97 207 PRO A N 1
ATOM 1668 C CA . PRO A 1 207 ? 19.128 27.517 -12.582 1.00 44.97 207 PRO A CA 1
ATOM 1669 C C . PRO A 1 207 ? 18.351 28.664 -13.212 1.00 44.97 207 PRO A C 1
ATOM 1671 O O . PRO A 1 207 ? 18.140 28.680 -14.427 1.00 44.97 207 PRO A O 1
ATOM 1674 N N . SER A 1 208 ? 17.869 29.573 -12.364 1.00 46.19 208 SER A N 1
ATOM 1675 C CA . SER A 1 208 ? 17.228 30.808 -12.787 1.00 46.19 208 SER A CA 1
ATOM 1676 C C . SER A 1 208 ? 18.119 31.429 -13.851 1.00 46.19 208 SER A C 1
ATOM 1678 O O . SER A 1 208 ? 19.230 31.864 -13.538 1.00 46.19 208 SER A O 1
ATOM 1680 N N . ILE A 1 209 ? 17.675 31.401 -15.106 1.00 46.59 209 ILE A N 1
ATOM 1681 C CA . ILE A 1 209 ? 18.369 32.104 -16.174 1.00 46.59 209 ILE A CA 1
ATOM 1682 C C . ILE A 1 209 ? 18.285 33.570 -15.765 1.00 46.59 209 ILE A C 1
ATOM 1684 O O . ILE A 1 209 ? 17.201 34.155 -15.751 1.00 46.59 209 ILE A O 1
ATOM 1688 N N . LEU A 1 210 ? 19.418 34.100 -15.306 1.00 46.72 210 LEU A N 1
ATOM 1689 C CA . LEU A 1 210 ? 19.586 35.502 -14.975 1.00 46.72 210 LEU A CA 1
ATOM 1690 C C . LEU A 1 210 ? 19.105 36.313 -16.177 1.00 46.72 210 LEU A C 1
ATOM 1692 O O . LEU A 1 210 ? 19.579 36.133 -17.297 1.00 46.72 210 LEU A O 1
ATOM 1696 N N . SER A 1 211 ? 18.108 37.152 -15.929 1.00 46.59 211 SER A N 1
ATOM 1697 C CA . SER A 1 211 ? 17.745 38.243 -16.813 1.00 46.59 211 SER A CA 1
ATOM 1698 C C . SER A 1 211 ? 18.896 39.249 -16.808 1.00 46.59 211 SER A C 1
ATOM 1700 O O . SER A 1 211 ? 19.030 40.002 -15.838 1.00 46.59 211 SER A O 1
ATOM 1702 N N . ASP A 1 212 ? 19.723 39.211 -17.851 1.00 48.94 212 ASP A N 1
ATOM 1703 C CA . ASP A 1 212 ? 20.604 40.320 -18.236 1.00 48.94 212 ASP A CA 1
ATOM 1704 C C . ASP A 1 212 ? 19.807 41.416 -18.964 1.00 48.94 212 ASP A C 1
ATOM 1706 O O . ASP A 1 212 ? 18.935 41.070 -19.801 1.00 48.94 212 ASP A O 1
#